Protein AF-A0A5M8PR45-F1 (afdb_monomer)

Solvent-accessible surface area (backbone atoms only — not comparable to full-atom values): 15460 Å² total; per-residue (Å²): 131,87,79,81,76,70,72,63,65,92,73,50,40,83,79,42,87,78,50,63,68,74,38,71,72,50,49,74,76,48,68,62,52,73,35,68,39,78,52,72,50,80,56,100,90,44,43,39,39,39,40,29,36,26,39,33,34,37,89,61,55,24,33,39,40,38,44,36,37,26,34,68,93,43,49,81,88,47,55,46,76,49,79,48,80,45,72,45,60,78,85,75,52,72,68,56,51,51,50,26,34,73,67,40,10,64,54,49,32,49,55,49,63,72,41,52,81,37,62,47,86,89,19,40,24,65,48,39,55,45,50,50,34,50,54,48,20,53,57,24,48,78,69,78,40,85,21,48,29,68,59,41,82,86,33,54,47,52,76,57,41,80,47,78,34,88,50,77,51,85,47,74,57,50,49,64,76,44,62,67,53,53,20,24,36,40,35,37,35,53,27,30,33,56,42,72,43,80,40,86,52,73,50,79,57,94,89,41,81,46,80,51,66,48,79,48,78,48,75,38,69,66,49,37,33,36,23,60,40,75,59,86,49,29,40,27,27,37,30,24,44,60,96,46,76,40,26,24,38,79,48,76,48,48,47,59,32,32,33,33,27,35,43,36,33,15,39,38,33,46,23,88,67,54,57,81,83,64,42,66,94,122

Structure (mmCIF, N/CA/C/O backbone):
data_AF-A0A5M8PR45-F1
#
_entry.id   AF-A0A5M8PR45-F1
#
loop_
_atom_site.group_PDB
_atom_site.id
_atom_site.type_symbol
_atom_site.label_atom_id
_atom_site.label_alt_id
_atom_site.label_comp_id
_atom_site.label_asym_id
_atom_site.label_entity_id
_atom_site.label_seq_id
_atom_site.pdbx_PDB_ins_code
_atom_site.Cartn_x
_atom_site.Cartn_y
_atom_site.Cartn_z
_atom_site.occupancy
_atom_site.B_iso_or_equiv
_atom_site.auth_seq_id
_atom_site.auth_comp_id
_atom_site.auth_asym_id
_atom_site.auth_atom_id
_atom_site.pdbx_PDB_model_num
ATOM 1 N N . MET A 1 1 ? -5.846 -8.709 -24.484 1.00 51.72 1 MET A N 1
ATOM 2 C CA . MET A 1 1 ? -4.443 -8.266 -24.327 1.00 51.72 1 MET A CA 1
ATOM 3 C C . MET A 1 1 ? -4.450 -6.792 -23.967 1.00 51.72 1 MET A C 1
ATOM 5 O O . MET A 1 1 ? -5.137 -6.033 -24.641 1.00 51.72 1 MET A O 1
ATOM 9 N N . GLN A 1 2 ? -3.764 -6.399 -22.892 1.00 68.94 2 GLN A N 1
ATOM 10 C CA . GLN A 1 2 ? -3.589 -4.986 -22.544 1.00 68.94 2 GLN A CA 1
ATOM 11 C C . GLN A 1 2 ? -2.725 -4.310 -23.616 1.00 68.94 2 GLN A C 1
ATOM 13 O O . GLN A 1 2 ? -1.782 -4.917 -24.121 1.00 68.94 2 GLN A O 1
ATOM 18 N N . LYS A 1 3 ? -3.084 -3.088 -24.016 1.00 83.94 3 LYS A N 1
ATOM 19 C CA . LYS A 1 3 ? -2.334 -2.324 -25.019 1.00 83.94 3 LYS A CA 1
ATOM 20 C C . LYS A 1 3 ? -1.047 -1.783 -24.389 1.00 83.94 3 LYS A C 1
ATOM 22 O O . LYS A 1 3 ? -1.120 -1.180 -23.320 1.00 83.94 3 LYS A O 1
ATOM 27 N N . ASN A 1 4 ? 0.080 -1.945 -25.084 1.00 91.62 4 ASN A N 1
ATOM 28 C CA . ASN A 1 4 ? 1.370 -1.377 -24.685 1.00 91.62 4 ASN A CA 1
ATOM 29 C C . ASN A 1 4 ? 1.267 0.136 -24.449 1.00 91.62 4 ASN A C 1
ATOM 31 O O . ASN A 1 4 ? 0.583 0.846 -25.196 1.00 91.62 4 ASN A O 1
ATOM 35 N N . PHE A 1 5 ? 1.974 0.627 -23.431 1.00 91.12 5 PHE A N 1
ATOM 36 C CA . PHE A 1 5 ? 2.094 2.061 -23.185 1.00 91.12 5 PHE A CA 1
ATOM 37 C C . PHE A 1 5 ? 2.989 2.708 -24.243 1.00 91.12 5 PHE A C 1
ATOM 39 O O . PHE A 1 5 ? 3.904 2.067 -24.766 1.00 91.12 5 PHE A O 1
ATOM 46 N N . ASP A 1 6 ? 2.754 3.988 -24.527 1.00 94.75 6 ASP A N 1
ATOM 47 C CA . ASP A 1 6 ? 3.819 4.804 -25.102 1.00 94.75 6 ASP A CA 1
ATOM 48 C C . ASP A 1 6 ? 4.938 4.905 -24.057 1.00 94.75 6 ASP A C 1
ATOM 50 O O . ASP A 1 6 ? 4.672 5.088 -22.871 1.00 94.75 6 ASP A O 1
ATOM 54 N N . LEU A 1 7 ? 6.179 4.689 -24.478 1.00 95.69 7 LEU A N 1
ATOM 55 C CA . LEU A 1 7 ? 7.344 4.746 -23.598 1.00 95.69 7 LEU A CA 1
ATOM 56 C C . LEU A 1 7 ? 8.093 6.067 -23.745 1.00 95.69 7 LEU A C 1
ATOM 58 O O . LEU A 1 7 ? 9.168 6.207 -23.170 1.00 95.69 7 LEU A O 1
ATOM 62 N N . ASP A 1 8 ? 7.586 7.011 -24.540 1.00 95.75 8 ASP A N 1
ATOM 63 C CA . ASP A 1 8 ? 8.175 8.332 -24.758 1.00 95.75 8 ASP A CA 1
ATOM 64 C C . ASP A 1 8 ? 9.673 8.237 -25.141 1.00 95.75 8 ASP A C 1
ATOM 66 O O . ASP A 1 8 ? 10.486 9.074 -24.734 1.00 95.75 8 ASP A O 1
ATOM 70 N N . LEU A 1 9 ? 10.073 7.197 -25.899 1.00 96.31 9 LEU A N 1
ATOM 71 C CA . LEU A 1 9 ? 11.488 6.854 -26.154 1.00 96.31 9 LEU A CA 1
ATOM 72 C C . LEU A 1 9 ? 12.264 8.006 -26.809 1.00 96.31 9 LEU A C 1
ATOM 74 O O . LEU A 1 9 ? 13.452 8.188 -26.547 1.00 96.31 9 LEU A O 1
ATOM 78 N N . GLY A 1 10 ? 11.588 8.850 -27.594 1.00 94.88 10 GLY A N 1
ATOM 79 C CA . GLY A 1 10 ? 12.189 10.042 -28.199 1.00 94.88 10 GLY A CA 1
ATOM 80 C C . GLY A 1 10 ? 12.779 11.035 -27.186 1.00 94.88 10 GLY A C 1
ATOM 81 O O . GLY A 1 10 ? 13.704 11.773 -27.531 1.00 94.88 10 GLY A O 1
ATOM 82 N N . SER A 1 11 ? 12.306 11.023 -25.934 1.00 95.44 11 SER A N 1
ATOM 83 C CA . SER A 1 11 ? 12.812 11.875 -24.846 1.00 95.44 11 SER A CA 1
ATOM 84 C C . SER A 1 11 ? 14.154 11.420 -24.262 1.00 95.44 11 SER A C 1
ATOM 86 O O . SER A 1 11 ? 14.759 12.165 -23.490 1.00 95.44 11 SER A O 1
ATOM 88 N N . LEU A 1 12 ? 14.625 10.216 -24.618 1.00 96.81 12 LEU A N 1
ATOM 89 C CA . LEU A 1 12 ? 15.872 9.623 -24.121 1.00 96.81 12 LEU A CA 1
ATOM 90 C C . LEU A 1 12 ? 15.930 9.492 -22.588 1.00 96.81 12 LEU A C 1
ATOM 92 O O . LEU A 1 12 ? 17.006 9.483 -22.000 1.00 96.81 12 LEU A O 1
ATOM 96 N N . TRP A 1 13 ? 14.786 9.376 -21.908 1.00 96.56 13 TRP A N 1
ATOM 97 C CA . TRP A 1 13 ? 14.735 9.253 -20.444 1.00 96.56 13 TRP A CA 1
ATOM 98 C C . TRP A 1 13 ? 15.540 8.058 -19.900 1.00 96.56 13 TRP A C 1
ATOM 100 O O . TRP A 1 13 ? 16.051 8.126 -18.781 1.00 96.56 13 TRP A O 1
ATOM 110 N N . TYR A 1 14 ? 15.669 6.990 -20.695 1.00 96.88 14 TYR A N 1
ATOM 111 C CA . TYR A 1 14 ? 16.359 5.744 -20.353 1.00 96.88 14 TYR A CA 1
ATOM 112 C C . TYR A 1 14 ? 17.888 5.876 -20.326 1.00 96.88 14 TYR A C 1
ATOM 114 O O . TYR A 1 14 ? 18.563 4.987 -19.815 1.00 96.88 14 TYR A O 1
ATOM 122 N N . THR A 1 15 ? 18.454 6.973 -20.844 1.00 95.94 15 THR A N 1
ATOM 123 C CA . THR A 1 15 ? 19.907 7.214 -20.818 1.00 95.94 15 THR A CA 1
ATOM 124 C C . THR A 1 15 ? 20.381 7.930 -19.548 1.00 95.94 15 THR A C 1
ATOM 126 O O . THR A 1 15 ? 21.585 8.011 -19.313 1.00 95.94 15 THR A O 1
ATOM 129 N N . LYS A 1 16 ? 19.460 8.437 -18.716 1.00 94.38 16 LYS A N 1
ATOM 130 C CA . LYS A 1 16 ? 19.754 9.141 -17.453 1.00 94.38 16 LYS A CA 1
ATOM 131 C C . LYS A 1 16 ? 19.838 8.157 -16.289 1.00 94.38 16 LYS A C 1
ATOM 133 O O . LYS A 1 16 ? 19.095 7.187 -16.288 1.00 94.38 16 LYS A O 1
ATOM 138 N N . MET A 1 17 ? 20.681 8.426 -15.288 1.00 91.00 17 MET A N 1
ATOM 139 C CA . MET A 1 17 ? 20.799 7.606 -14.072 1.00 91.00 17 MET A CA 1
ATOM 140 C C . MET A 1 17 ? 20.638 8.477 -12.807 1.00 91.00 17 MET A C 1
ATOM 142 O O . MET A 1 17 ? 21.428 9.407 -12.641 1.00 91.00 17 MET A O 1
ATOM 146 N N . PRO A 1 18 ? 19.652 8.204 -11.923 1.00 91.62 18 PRO A N 1
ATOM 147 C CA . PRO A 1 18 ? 18.572 7.228 -12.103 1.00 91.62 18 PRO A CA 1
ATOM 148 C C . PRO A 1 18 ? 17.702 7.563 -13.333 1.00 91.62 18 PRO A C 1
ATOM 150 O O . PRO A 1 18 ? 17.616 8.732 -13.728 1.00 91.62 18 PRO A O 1
ATOM 153 N N . PRO A 1 19 ? 17.077 6.559 -13.971 1.00 94.19 19 PRO A N 1
ATOM 154 C CA . PRO A 1 19 ? 16.203 6.796 -15.113 1.00 94.19 19 PRO A CA 1
ATOM 155 C C . PRO A 1 19 ? 15.003 7.647 -14.700 1.00 94.19 19 PRO A C 1
ATOM 157 O O . PRO A 1 19 ? 14.437 7.467 -13.622 1.00 94.19 19 PRO A O 1
ATOM 160 N N . ALA A 1 20 ? 14.570 8.549 -15.583 1.00 94.56 20 ALA A N 1
ATOM 161 C CA . ALA A 1 20 ? 13.373 9.360 -15.356 1.00 94.56 20 ALA A CA 1
ATOM 162 C C . ALA A 1 20 ? 12.094 8.542 -15.638 1.00 94.56 20 ALA A C 1
ATOM 164 O O . ALA A 1 20 ? 11.369 8.805 -16.598 1.00 94.56 20 ALA A O 1
ATOM 165 N N . PHE A 1 21 ? 11.848 7.533 -14.801 1.00 94.06 21 PHE A N 1
ATOM 166 C CA . PHE A 1 21 ? 10.766 6.553 -14.902 1.00 94.06 21 PHE A CA 1
ATOM 167 C C . PHE A 1 21 ? 9.875 6.591 -13.644 1.00 94.06 21 PHE A C 1
ATOM 169 O O . PHE A 1 21 ? 10.412 6.814 -12.560 1.00 94.06 21 PHE A O 1
ATOM 176 N N . PRO A 1 22 ? 8.546 6.370 -13.739 1.00 95.44 22 PRO A N 1
ATOM 177 C CA . PRO A 1 22 ? 7.740 6.135 -14.946 1.00 95.44 22 PRO A CA 1
ATOM 178 C C . PRO A 1 22 ? 7.701 7.347 -15.871 1.00 95.44 22 PRO A C 1
ATOM 180 O O . PRO A 1 22 ? 7.804 8.467 -15.387 1.00 95.44 22 PRO A O 1
ATOM 183 N N . VAL A 1 23 ? 7.533 7.157 -17.178 1.00 95.44 23 VAL A N 1
ATOM 184 C CA . VAL A 1 23 ? 7.467 8.263 -18.159 1.00 95.44 23 VAL A CA 1
ATOM 185 C C . VAL A 1 23 ? 6.157 9.061 -18.060 1.00 95.44 23 VAL A C 1
ATOM 187 O O . VAL A 1 23 ? 5.187 8.534 -17.511 1.00 95.44 23 VAL A O 1
ATOM 190 N N . PRO A 1 24 ? 6.083 10.318 -18.553 1.00 94.81 24 PRO A N 1
ATOM 191 C CA . PRO A 1 24 ? 4.858 11.126 -18.518 1.00 94.81 24 PRO A CA 1
ATOM 192 C C . PRO A 1 24 ? 3.583 10.390 -18.952 1.00 94.81 24 PRO A C 1
ATOM 194 O O . PRO A 1 24 ? 2.585 10.439 -18.232 1.00 94.81 24 PRO A O 1
ATOM 197 N N . SER A 1 25 ? 3.623 9.673 -20.076 1.00 92.69 25 SER A N 1
ATOM 198 C CA . SER A 1 25 ? 2.475 8.919 -20.601 1.00 92.69 25 SER A CA 1
ATOM 199 C C . SER A 1 25 ? 2.013 7.782 -19.679 1.00 92.69 25 SER A C 1
ATOM 201 O O . SER A 1 25 ? 0.815 7.494 -19.609 1.00 92.69 25 SER A O 1
ATOM 203 N N . MET A 1 26 ? 2.930 7.184 -18.913 1.00 94.25 26 MET A N 1
ATOM 204 C CA . MET A 1 26 ? 2.615 6.209 -17.866 1.00 94.25 26 MET A CA 1
ATOM 205 C C . MET A 1 26 ? 2.109 6.897 -16.595 1.00 94.25 26 MET A C 1
ATOM 207 O O . MET A 1 26 ? 1.074 6.506 -16.068 1.00 94.25 26 MET A O 1
ATOM 211 N N . ARG A 1 27 ? 2.765 7.965 -16.122 1.00 94.31 27 ARG A N 1
ATOM 212 C CA . ARG A 1 27 ? 2.327 8.712 -14.923 1.00 94.31 27 ARG A CA 1
ATOM 213 C C . ARG A 1 27 ? 0.902 9.249 -15.059 1.00 94.31 27 ARG A C 1
ATOM 215 O O . ARG A 1 27 ? 0.162 9.275 -14.082 1.00 94.31 27 ARG A O 1
ATOM 222 N N . ALA A 1 28 ? 0.491 9.611 -16.274 1.00 92.62 28 ALA A N 1
ATOM 223 C CA . ALA A 1 28 ? -0.874 10.039 -16.574 1.00 92.62 28 ALA A CA 1
ATOM 224 C C . ALA A 1 28 ? -1.943 8.955 -16.317 1.00 92.62 28 ALA A C 1
ATOM 226 O O . ALA A 1 28 ? -3.128 9.273 -16.269 1.00 92.62 28 ALA A O 1
ATOM 227 N N . LYS A 1 29 ? -1.556 7.681 -16.163 1.00 91.56 29 LYS A N 1
ATOM 228 C CA . LYS A 1 29 ? -2.476 6.576 -15.853 1.00 91.56 29 LYS A CA 1
ATOM 229 C C . LYS A 1 29 ? -2.793 6.445 -14.369 1.00 91.56 29 LYS A C 1
ATOM 231 O O . LYS A 1 29 ? -3.789 5.815 -14.035 1.00 91.56 29 LYS A O 1
ATOM 236 N N . GLY A 1 30 ? -1.993 7.053 -13.498 1.00 91.25 30 GLY A N 1
ATOM 237 C CA . GLY A 1 30 ? -2.251 7.074 -12.066 1.00 91.25 30 GLY A CA 1
ATOM 238 C C . GLY A 1 30 ? -1.007 6.826 -11.215 1.00 91.25 30 GLY A C 1
ATOM 239 O O . GLY A 1 30 ? 0.102 6.693 -11.737 1.00 91.25 30 GLY A O 1
ATOM 240 N N . PRO A 1 31 ? -1.189 6.781 -9.886 1.00 92.00 31 PRO A N 1
ATOM 241 C CA . PRO A 1 31 ? -0.109 6.526 -8.946 1.00 92.00 31 PRO A CA 1
ATOM 242 C C . PRO A 1 31 ? 0.450 5.106 -9.087 1.00 92.00 31 PRO A C 1
ATOM 244 O O . PRO A 1 31 ? -0.269 4.136 -9.350 1.00 92.00 31 PRO A O 1
ATOM 247 N N . SER A 1 32 ? 1.758 4.994 -8.881 1.00 93.38 32 SER A N 1
ATOM 248 C CA . SER A 1 32 ? 2.503 3.752 -9.049 1.00 93.38 32 SER A CA 1
ATOM 249 C C . SER A 1 32 ? 3.781 3.746 -8.223 1.00 93.38 32 SER A C 1
ATOM 251 O O . SER A 1 32 ? 4.372 4.803 -7.998 1.00 93.38 32 SER A O 1
ATOM 253 N N . THR A 1 33 ? 4.269 2.559 -7.889 1.00 93.12 33 THR A N 1
ATOM 254 C CA . THR A 1 33 ? 5.652 2.345 -7.456 1.00 93.12 33 THR A CA 1
ATOM 255 C C . THR A 1 33 ? 6.483 1.836 -8.629 1.00 93.12 33 THR A C 1
ATOM 257 O O . THR A 1 33 ? 5.957 1.210 -9.554 1.00 93.12 33 THR A O 1
ATOM 260 N N . SER A 1 34 ? 7.784 2.124 -8.628 1.00 94.12 34 SER A N 1
ATOM 261 C CA . SER A 1 34 ? 8.682 1.672 -9.689 1.00 94.12 34 SER A CA 1
ATOM 262 C C . SER A 1 34 ? 10.048 1.256 -9.169 1.00 94.12 34 SER A C 1
ATOM 264 O O . SER A 1 34 ? 10.544 1.815 -8.197 1.00 94.12 34 SER A O 1
ATOM 266 N N . SER A 1 35 ? 10.668 0.313 -9.869 1.00 94.94 35 SER A N 1
ATOM 267 C CA . SER A 1 35 ? 12.033 -0.156 -9.636 1.00 94.94 35 SER A CA 1
ATOM 268 C C . SER A 1 35 ? 12.764 -0.280 -10.971 1.00 94.94 35 SER A C 1
ATOM 270 O O . SER A 1 35 ? 12.123 -0.393 -12.022 1.00 94.94 35 SER A O 1
ATOM 272 N N . TYR A 1 36 ? 14.095 -0.242 -10.953 1.00 96.12 36 TYR A N 1
ATOM 273 C CA . TYR A 1 36 ? 14.904 -0.406 -12.157 1.00 96.12 36 TYR A CA 1
ATOM 274 C C . TYR A 1 36 ? 16.191 -1.191 -11.896 1.00 96.12 36 TYR A C 1
ATOM 276 O O . TYR A 1 36 ? 16.726 -1.192 -10.790 1.00 96.12 36 TYR A O 1
ATOM 284 N N . SER A 1 37 ? 16.707 -1.827 -12.944 1.00 96.19 37 SER A N 1
ATOM 285 C CA . SER A 1 37 ? 18.050 -2.396 -12.997 1.00 96.19 37 SER A CA 1
ATOM 286 C C . SER A 1 37 ? 18.715 -2.006 -14.313 1.00 96.19 37 SER A C 1
ATOM 288 O O . SER A 1 37 ? 18.066 -1.874 -15.351 1.00 96.19 37 SER A O 1
ATOM 290 N N . TYR A 1 38 ? 20.018 -1.761 -14.261 1.00 95.06 38 TYR A N 1
ATOM 291 C CA . TYR A 1 38 ? 20.797 -1.288 -15.396 1.00 95.06 38 TYR A CA 1
ATOM 292 C C . TYR A 1 38 ? 22.060 -2.127 -15.529 1.00 95.06 38 TYR A C 1
ATOM 294 O O . TYR A 1 38 ? 22.783 -2.322 -14.552 1.00 95.06 38 TYR A O 1
ATOM 302 N N . CYS A 1 39 ? 22.348 -2.583 -16.742 1.00 94.69 39 CYS A N 1
ATOM 303 C CA . CYS A 1 39 ? 23.611 -3.225 -17.066 1.00 94.69 39 CYS A CA 1
ATOM 304 C C . CYS A 1 39 ? 24.135 -2.750 -18.422 1.00 94.69 39 CYS A C 1
ATOM 306 O O . CYS A 1 39 ? 23.430 -2.134 -19.228 1.00 94.69 39 CYS A O 1
ATOM 308 N N . TRP A 1 40 ? 25.412 -3.010 -18.664 1.00 94.00 40 TRP A N 1
ATOM 309 C CA . TRP A 1 40 ? 26.059 -2.682 -19.921 1.00 94.00 40 TRP A CA 1
ATOM 310 C C . TRP A 1 40 ? 27.070 -3.753 -20.293 1.00 94.00 40 TRP A C 1
ATOM 312 O O . TRP A 1 40 ? 27.658 -4.401 -19.432 1.00 94.00 40 TRP A O 1
ATOM 322 N N . GLU A 1 41 ? 27.275 -3.899 -21.592 1.00 94.56 41 GLU A N 1
ATOM 323 C CA . GLU A 1 41 ? 28.212 -4.835 -22.196 1.00 94.56 41 GLU A CA 1
ATOM 324 C C . GLU A 1 41 ? 28.981 -4.093 -23.289 1.00 94.56 41 GLU A C 1
ATOM 326 O O . GLU A 1 41 ? 28.433 -3.212 -23.958 1.00 94.56 41 GLU A O 1
ATOM 331 N N . ARG A 1 42 ? 30.263 -4.413 -23.468 1.00 92.44 42 ARG A N 1
ATOM 332 C CA . ARG A 1 42 ? 31.087 -3.846 -24.540 1.00 92.44 42 ARG A CA 1
ATOM 333 C C . ARG A 1 42 ? 31.332 -4.914 -25.597 1.00 92.44 42 ARG A C 1
ATOM 335 O O . ARG A 1 42 ? 31.781 -6.005 -25.263 1.00 92.44 42 ARG A O 1
ATOM 342 N N . ASP A 1 43 ? 31.084 -4.572 -26.853 1.00 83.44 43 ASP A N 1
ATOM 343 C CA . ASP A 1 43 ? 31.438 -5.383 -28.014 1.00 83.44 43 ASP A CA 1
ATOM 344 C C . ASP A 1 43 ? 32.289 -4.568 -29.009 1.00 83.44 43 ASP A C 1
ATOM 346 O O . ASP A 1 43 ? 32.589 -3.391 -28.785 1.00 83.44 43 ASP A O 1
ATOM 350 N N . PHE A 1 44 ? 32.710 -5.195 -30.113 1.00 76.81 44 PHE A N 1
ATOM 351 C CA . PHE A 1 44 ? 33.491 -4.530 -31.167 1.00 76.81 44 PHE A CA 1
ATOM 352 C C . PHE A 1 44 ? 32.745 -3.357 -31.837 1.00 76.81 44 PHE A C 1
ATOM 354 O O . PHE A 1 44 ? 33.379 -2.518 -32.471 1.00 76.81 44 PHE A O 1
ATOM 361 N N . GLY A 1 45 ? 31.416 -3.287 -31.710 1.00 73.94 45 GLY A N 1
ATOM 362 C CA . GLY A 1 45 ? 30.547 -2.255 -32.278 1.00 73.94 45 GLY A CA 1
ATOM 363 C C . GLY A 1 45 ? 30.110 -1.173 -31.283 1.00 73.94 45 GLY A C 1
ATOM 364 O O . GLY A 1 45 ? 29.255 -0.355 -31.635 1.00 73.94 45 GLY A O 1
ATOM 365 N N . GLY A 1 46 ? 30.665 -1.160 -30.065 1.00 85.75 46 GLY A N 1
ATOM 366 C CA . GLY A 1 46 ? 30.443 -0.138 -29.041 1.00 85.75 46 GLY A CA 1
ATOM 367 C C . GLY A 1 46 ? 29.937 -0.693 -27.706 1.00 85.75 46 GLY A C 1
ATOM 368 O O . GLY A 1 46 ? 29.974 -1.890 -27.432 1.00 85.75 46 GLY A O 1
ATOM 369 N N . THR A 1 47 ? 29.467 0.200 -26.832 1.00 94.38 47 THR A N 1
ATOM 370 C CA . THR A 1 47 ? 28.815 -0.201 -25.578 1.00 94.38 47 THR A CA 1
ATOM 371 C C . THR A 1 47 ? 27.319 -0.389 -25.813 1.00 94.38 47 THR A C 1
ATOM 373 O O . THR A 1 47 ? 26.616 0.556 -26.184 1.00 94.38 47 THR A O 1
ATOM 376 N N . ARG A 1 48 ? 26.805 -1.586 -25.538 1.00 94.94 48 ARG A N 1
ATOM 377 C CA . ARG A 1 48 ? 25.372 -1.859 -25.444 1.00 94.94 48 ARG A CA 1
ATOM 378 C C . ARG A 1 48 ? 24.916 -1.658 -24.004 1.00 94.94 48 ARG A C 1
ATOM 380 O O . ARG A 1 48 ? 25.543 -2.138 -23.065 1.00 94.94 48 ARG A O 1
ATOM 387 N N . LYS A 1 49 ? 23.814 -0.943 -23.827 1.00 96.38 49 LYS A N 1
ATOM 388 C CA . LYS A 1 49 ? 23.178 -0.693 -22.535 1.00 96.38 49 LYS A CA 1
ATOM 389 C C . LYS A 1 49 ? 21.844 -1.427 -22.485 1.00 96.38 49 LYS A C 1
ATOM 391 O O . LYS A 1 49 ? 21.142 -1.498 -23.495 1.00 96.38 49 LYS A O 1
ATOM 396 N N . THR A 1 50 ? 21.500 -1.936 -21.312 1.00 96.50 50 THR A N 1
ATOM 397 C CA . THR A 1 50 ? 20.212 -2.563 -21.032 1.00 96.50 50 THR A CA 1
ATOM 398 C C . THR A 1 50 ? 19.638 -1.941 -19.765 1.00 96.50 50 THR A C 1
ATOM 400 O O . THR A 1 50 ? 20.317 -1.860 -18.743 1.00 96.50 50 THR A O 1
ATOM 403 N N . LEU A 1 51 ? 18.387 -1.501 -19.836 1.00 97.25 51 LEU A N 1
ATOM 404 C CA . LEU A 1 51 ? 17.616 -0.990 -18.712 1.00 97.25 51 LEU A CA 1
ATOM 405 C C . LEU A 1 51 ? 16.352 -1.833 -18.580 1.00 97.25 51 LEU A C 1
ATOM 407 O O . LEU A 1 51 ? 15.571 -1.936 -19.525 1.00 97.25 51 LEU A O 1
ATOM 411 N N . LEU A 1 52 ? 16.140 -2.409 -17.406 1.00 97.12 52 LEU A N 1
ATOM 412 C CA . LEU A 1 52 ? 14.872 -3.015 -17.034 1.00 97.12 52 LEU A CA 1
ATOM 413 C C . LEU A 1 52 ? 14.194 -2.090 -16.040 1.00 97.12 52 LEU A C 1
ATOM 415 O O . LEU A 1 52 ? 14.786 -1.727 -15.028 1.00 97.12 52 LEU A O 1
ATOM 419 N N . THR A 1 53 ? 12.957 -1.711 -16.316 1.00 96.88 53 THR A N 1
ATOM 420 C CA . THR A 1 53 ? 12.120 -0.998 -15.358 1.00 96.88 53 THR A CA 1
ATOM 421 C C . THR A 1 53 ? 10.865 -1.798 -15.088 1.00 96.88 53 THR A C 1
ATOM 423 O O . THR A 1 53 ? 10.350 -2.511 -15.949 1.00 96.88 53 THR A O 1
ATOM 426 N N . VAL A 1 54 ? 10.369 -1.703 -13.864 1.00 95.75 54 VAL A N 1
ATOM 427 C CA . VAL A 1 54 ? 9.119 -2.336 -13.462 1.00 95.75 54 VAL A CA 1
ATOM 428 C C . VAL A 1 54 ? 8.285 -1.293 -12.764 1.00 95.75 54 VAL A C 1
ATOM 430 O O . VAL A 1 54 ? 8.787 -0.552 -11.923 1.00 95.75 54 VAL A O 1
ATOM 433 N N . ILE A 1 55 ? 7.018 -1.227 -13.142 1.00 95.19 55 ILE A N 1
ATOM 434 C CA . ILE A 1 55 ? 6.007 -0.398 -12.504 1.00 95.19 55 ILE A CA 1
ATOM 435 C C . ILE A 1 55 ? 4.938 -1.303 -11.901 1.00 95.19 55 ILE A C 1
ATOM 437 O O . ILE A 1 55 ? 4.570 -2.318 -12.498 1.00 95.19 55 ILE A O 1
ATOM 441 N N . ARG A 1 56 ? 4.425 -0.915 -10.737 1.00 95.19 56 ARG A N 1
ATOM 442 C CA . ARG A 1 56 ? 3.227 -1.487 -10.131 1.00 95.19 56 ARG A CA 1
ATOM 443 C C . ARG A 1 56 ? 2.224 -0.382 -9.863 1.00 95.19 56 ARG A C 1
ATOM 445 O O . ARG A 1 56 ? 2.551 0.615 -9.220 1.00 95.19 56 ARG A O 1
ATOM 452 N N . TRP A 1 57 ? 1.007 -0.561 -10.350 1.00 94.25 57 TRP A N 1
ATOM 453 C CA . TRP A 1 57 ? -0.070 0.397 -10.152 1.00 94.25 57 TRP A CA 1
ATOM 454 C C . TRP A 1 57 ? -0.666 0.228 -8.757 1.00 94.25 57 TRP A C 1
ATOM 456 O O . TRP A 1 57 ? -0.993 -0.880 -8.348 1.00 94.25 57 TRP A O 1
ATOM 466 N N . THR A 1 58 ? -0.817 1.311 -7.994 1.00 90.75 58 THR A N 1
ATOM 467 C CA . THR A 1 58 ? -1.226 1.176 -6.581 1.00 90.75 58 THR A CA 1
ATOM 468 C C . THR A 1 58 ? -2.717 0.881 -6.400 1.00 90.75 58 THR A C 1
ATOM 470 O O . THR A 1 58 ? -3.131 0.547 -5.294 1.00 90.75 58 THR A O 1
ATOM 473 N N . HIS A 1 59 ? -3.528 1.044 -7.452 1.00 86.69 59 HIS A N 1
ATOM 474 C CA . HIS A 1 59 ? -4.984 0.884 -7.391 1.00 86.69 59 HIS A CA 1
ATOM 475 C C . HIS A 1 59 ? -5.449 -0.566 -7.570 1.00 86.69 59 HIS A C 1
ATOM 477 O O . HIS A 1 59 ? -6.477 -0.932 -7.013 1.00 86.69 59 HIS A O 1
ATOM 483 N N . ASP A 1 60 ? -4.709 -1.382 -8.322 1.00 90.44 60 ASP A N 1
ATOM 484 C CA . ASP A 1 60 ? -5.057 -2.784 -8.588 1.00 90.44 60 ASP A CA 1
ATOM 485 C C . ASP A 1 60 ? -3.867 -3.748 -8.448 1.00 90.44 60 ASP A C 1
ATOM 487 O O . ASP A 1 60 ? -4.024 -4.953 -8.613 1.00 90.44 60 ASP A O 1
ATOM 491 N N . LEU A 1 61 ? -2.672 -3.234 -8.136 1.00 93.56 61 LEU A N 1
ATOM 492 C CA . LEU A 1 61 ? -1.425 -3.993 -8.007 1.00 93.56 61 LEU A CA 1
ATOM 493 C C . LEU A 1 61 ? -0.980 -4.713 -9.288 1.00 93.56 61 LEU A C 1
ATOM 495 O O . LEU A 1 61 ? -0.024 -5.493 -9.244 1.00 93.56 61 LEU A O 1
ATOM 499 N N . SER A 1 62 ? -1.605 -4.421 -10.432 1.00 94.06 62 SER A N 1
ATOM 500 C CA . SER A 1 62 ? -1.127 -4.892 -11.726 1.00 94.06 62 SER A CA 1
ATOM 501 C C . SER A 1 62 ? 0.254 -4.309 -12.019 1.00 94.06 62 SER A C 1
ATOM 503 O O . SER A 1 62 ? 0.645 -3.251 -11.507 1.00 94.06 62 SER A O 1
ATOM 505 N N . MET A 1 63 ? 1.034 -5.021 -12.831 1.00 94.56 63 MET A N 1
ATOM 506 C CA . MET A 1 63 ? 2.422 -4.650 -13.089 1.00 94.56 63 MET A CA 1
ATOM 507 C C . MET A 1 63 ? 2.720 -4.566 -14.571 1.00 94.56 63 MET A C 1
ATOM 509 O O . MET A 1 63 ? 2.121 -5.236 -15.410 1.00 94.56 63 MET A O 1
ATOM 513 N N . THR A 1 64 ? 3.703 -3.746 -14.911 1.00 95.19 64 THR A N 1
ATOM 514 C CA . THR A 1 64 ? 4.288 -3.736 -16.248 1.00 95.19 64 THR A CA 1
ATOM 515 C C . THR A 1 64 ? 5.799 -3.731 -16.133 1.00 95.19 64 THR A C 1
ATOM 517 O O . THR A 1 64 ? 6.376 -2.907 -15.427 1.00 95.19 64 THR A O 1
ATOM 520 N N . LYS A 1 65 ? 6.439 -4.665 -16.831 1.00 96.06 65 LYS A N 1
ATOM 521 C CA . LYS A 1 65 ? 7.888 -4.708 -16.998 1.00 96.06 65 LYS A CA 1
ATOM 522 C C . LYS A 1 65 ? 8.228 -4.108 -18.354 1.00 96.06 65 LYS A C 1
ATOM 524 O O . LYS A 1 65 ? 7.603 -4.465 -19.351 1.00 96.06 65 LYS A O 1
ATOM 529 N N . VAL A 1 66 ? 9.213 -3.223 -18.389 1.00 96.69 66 VAL A N 1
ATOM 530 C CA . VAL A 1 66 ? 9.744 -2.611 -19.605 1.00 96.69 66 VAL A CA 1
ATOM 531 C C . VAL A 1 66 ? 11.217 -2.975 -19.714 1.00 96.69 66 VAL A C 1
ATOM 533 O O . VAL A 1 66 ? 11.989 -2.751 -18.786 1.00 96.69 66 VAL A O 1
ATOM 536 N N . HIS A 1 67 ? 11.611 -3.536 -20.848 1.00 97.38 67 HIS A N 1
ATOM 537 C CA . HIS A 1 67 ? 12.986 -3.932 -21.122 1.00 97.38 67 HIS A CA 1
ATOM 538 C C . HIS A 1 67 ? 13.500 -3.151 -22.319 1.00 97.38 67 HIS A C 1
ATOM 540 O O . HIS A 1 67 ? 13.003 -3.312 -23.429 1.00 97.38 67 HIS A O 1
ATOM 546 N N . ILE A 1 68 ? 14.480 -2.285 -22.081 1.00 97.50 68 ILE A N 1
ATOM 547 C CA . ILE A 1 68 ? 15.014 -1.342 -23.059 1.00 97.50 68 ILE A CA 1
ATOM 548 C C . ILE A 1 68 ? 16.472 -1.680 -23.326 1.00 97.50 68 ILE A C 1
ATOM 550 O O . ILE A 1 68 ? 17.253 -1.870 -22.395 1.00 97.50 68 ILE A O 1
ATOM 554 N N . LYS A 1 69 ? 16.856 -1.723 -24.599 1.00 97.25 69 LYS A N 1
ATOM 555 C CA . LYS A 1 69 ? 18.242 -1.911 -25.034 1.00 97.25 69 LYS A CA 1
ATOM 556 C C . LYS A 1 69 ? 18.602 -0.842 -26.048 1.00 97.25 69 LYS A C 1
ATOM 558 O O . LYS A 1 69 ? 17.787 -0.529 -26.906 1.00 97.25 69 LYS A O 1
ATOM 563 N N . TRP A 1 70 ? 19.813 -0.305 -25.969 1.00 96.94 70 TRP A N 1
ATOM 564 C CA . TRP A 1 70 ? 20.335 0.648 -26.952 1.00 96.94 70 TRP A CA 1
ATOM 565 C C . TRP A 1 70 ? 21.861 0.576 -27.025 1.00 96.94 70 TRP A C 1
ATOM 567 O O . TRP A 1 70 ? 22.516 0.030 -26.134 1.00 96.94 70 TRP A O 1
ATOM 577 N N . LYS A 1 71 ? 22.440 1.139 -28.083 1.00 95.25 71 LYS A N 1
ATOM 578 C CA . LYS A 1 71 ? 23.881 1.370 -28.208 1.00 95.25 71 LYS A CA 1
ATOM 579 C C . LYS A 1 71 ? 24.210 2.801 -27.794 1.00 95.25 71 LYS A C 1
ATOM 581 O O . LYS A 1 71 ? 23.552 3.745 -28.216 1.00 95.25 71 LYS A O 1
ATOM 586 N N . GLU A 1 72 ? 25.247 2.963 -26.981 1.00 92.69 72 GLU A N 1
ATOM 587 C CA . GLU A 1 72 ? 25.706 4.259 -26.465 1.00 92.69 72 GLU A CA 1
ATOM 588 C C . GLU A 1 72 ? 26.063 5.297 -27.550 1.00 92.69 72 GLU A C 1
ATOM 590 O O . GLU A 1 72 ? 25.728 6.461 -27.341 1.00 92.69 72 GLU A O 1
ATOM 595 N N . PRO A 1 73 ? 26.651 4.929 -28.712 1.00 92.31 73 PRO A N 1
ATOM 596 C CA . PRO A 1 73 ? 26.967 5.900 -29.766 1.00 92.31 73 PRO A CA 1
ATOM 597 C C . PRO A 1 73 ? 25.745 6.513 -30.464 1.00 92.31 73 PRO A C 1
ATOM 599 O O . PRO A 1 73 ? 25.827 7.633 -30.955 1.00 92.31 73 PRO A O 1
ATOM 602 N N . ASP A 1 74 ? 24.621 5.794 -30.517 1.00 94.25 74 ASP A N 1
ATOM 603 C CA . ASP A 1 74 ? 23.369 6.287 -31.102 1.00 94.25 74 ASP A CA 1
ATOM 604 C C . ASP A 1 74 ? 22.161 5.762 -30.309 1.00 94.25 74 ASP A C 1
ATOM 606 O O . ASP A 1 74 ? 21.462 4.839 -30.744 1.00 94.25 74 ASP A O 1
ATOM 610 N N . PRO A 1 75 ? 21.890 6.320 -29.115 1.00 95.06 75 PRO A N 1
ATOM 611 C CA . PRO A 1 75 ? 20.813 5.829 -28.270 1.00 95.06 75 PRO A CA 1
ATOM 612 C C . PRO A 1 75 ? 19.442 5.952 -28.924 1.00 95.06 75 PRO A C 1
ATOM 614 O O . PRO A 1 75 ? 18.588 5.114 -28.665 1.00 95.06 75 PRO A O 1
ATOM 617 N N . ARG A 1 76 ? 19.216 6.985 -29.748 1.00 95.75 76 ARG A N 1
ATOM 618 C CA . ARG A 1 76 ? 17.910 7.255 -30.361 1.00 95.75 76 ARG A CA 1
ATOM 619 C C . ARG A 1 76 ? 17.632 6.326 -31.539 1.00 95.75 76 ARG A C 1
ATOM 621 O O . ARG A 1 76 ? 16.512 5.843 -31.650 1.00 95.75 76 ARG A O 1
ATOM 628 N N . GLY A 1 77 ? 18.613 6.089 -32.407 1.00 95.69 77 GLY A N 1
ATOM 629 C CA . GLY A 1 77 ? 18.438 5.241 -33.587 1.00 95.69 77 GLY A CA 1
ATOM 630 C C . GLY A 1 77 ? 18.507 3.743 -33.291 1.00 95.69 77 GLY A C 1
ATOM 631 O O . GLY A 1 77 ? 18.036 2.942 -34.094 1.00 95.69 77 GLY A O 1
ATOM 632 N N . THR A 1 78 ? 19.051 3.348 -32.135 1.00 96.00 78 THR A N 1
ATOM 633 C CA . THR A 1 78 ? 19.259 1.929 -31.785 1.00 96.00 78 THR A CA 1
ATOM 634 C C . THR A 1 78 ? 18.389 1.419 -30.641 1.00 96.00 78 THR A C 1
ATOM 636 O O . THR A 1 78 ? 18.510 0.249 -30.269 1.00 96.00 78 THR A O 1
ATOM 639 N N . VAL A 1 79 ? 17.538 2.268 -30.057 1.00 97.56 79 VAL A N 1
ATOM 640 C CA . VAL A 1 79 ? 16.680 1.844 -28.951 1.00 97.56 79 VAL A CA 1
ATOM 641 C C . VAL A 1 79 ? 15.637 0.840 -29.418 1.00 97.56 79 VAL A C 1
ATOM 643 O O . VAL A 1 79 ? 14.886 1.072 -30.362 1.00 97.56 79 VAL A O 1
ATOM 646 N N . VAL A 1 80 ? 15.563 -0.269 -28.697 1.00 97.12 80 VAL A N 1
ATOM 647 C CA . VAL A 1 80 ? 14.479 -1.243 -28.781 1.00 97.12 80 VAL A CA 1
ATOM 648 C C . VAL A 1 80 ? 13.892 -1.426 -27.393 1.00 97.12 80 VAL A C 1
ATOM 650 O O . VAL A 1 80 ? 14.625 -1.433 -26.400 1.00 97.12 80 VAL A O 1
ATOM 653 N N . ALA A 1 81 ? 12.572 -1.553 -27.318 1.00 97.12 81 ALA A N 1
ATOM 654 C CA . ALA A 1 81 ? 11.868 -1.724 -26.061 1.00 97.12 81 ALA A CA 1
ATOM 655 C C . ALA A 1 81 ? 10.804 -2.817 -26.169 1.00 97.12 81 ALA A C 1
ATOM 657 O O . ALA A 1 81 ? 10.076 -2.895 -27.157 1.00 97.12 81 ALA A O 1
ATOM 658 N N . GLU A 1 82 ? 10.700 -3.628 -25.125 1.00 96.88 82 GLU A N 1
ATOM 659 C CA . GLU A 1 82 ? 9.685 -4.663 -24.960 1.00 96.88 82 GLU A CA 1
ATOM 660 C C . GLU A 1 82 ? 8.887 -4.396 -23.680 1.00 96.88 82 GLU A C 1
ATOM 662 O O . GLU A 1 82 ? 9.441 -3.918 -22.687 1.00 96.88 82 GLU A O 1
ATOM 667 N N . GLN A 1 83 ? 7.586 -4.696 -23.700 1.00 96.38 83 GLN A N 1
ATOM 668 C CA . GLN A 1 83 ? 6.702 -4.575 -22.541 1.00 96.38 83 GLN A CA 1
ATOM 669 C C . GLN A 1 83 ? 6.039 -5.916 -22.237 1.00 96.38 83 GLN A C 1
ATOM 671 O O . GLN A 1 83 ? 5.508 -6.568 -23.135 1.00 96.38 83 GLN A O 1
ATOM 676 N N . LYS A 1 84 ? 6.035 -6.300 -20.959 1.00 95.50 84 LYS A N 1
ATOM 677 C CA . LYS A 1 84 ? 5.229 -7.404 -20.428 1.00 95.50 84 LYS A CA 1
ATOM 678 C C . LYS A 1 84 ? 4.250 -6.849 -19.404 1.00 95.50 84 LYS A C 1
ATOM 680 O O . LYS A 1 84 ? 4.664 -6.186 -18.452 1.00 95.50 84 LYS A O 1
ATOM 685 N N . HIS A 1 85 ? 2.971 -7.150 -19.585 1.00 94.25 85 HIS A N 1
ATOM 686 C CA . HIS A 1 85 ? 1.907 -6.754 -18.670 1.00 94.25 85 HIS A CA 1
ATOM 687 C C . HIS A 1 85 ? 1.469 -7.951 -17.833 1.00 94.25 85 HIS A C 1
ATOM 689 O O . HIS A 1 85 ? 1.207 -9.025 -18.375 1.00 94.25 85 HIS A O 1
ATOM 695 N N . PHE A 1 86 ? 1.379 -7.748 -16.525 1.00 93.12 86 PHE A N 1
ATOM 696 C CA . PHE A 1 86 ? 0.934 -8.746 -15.564 1.00 93.12 86 PHE A CA 1
ATOM 697 C C . PHE A 1 86 ? -0.378 -8.264 -14.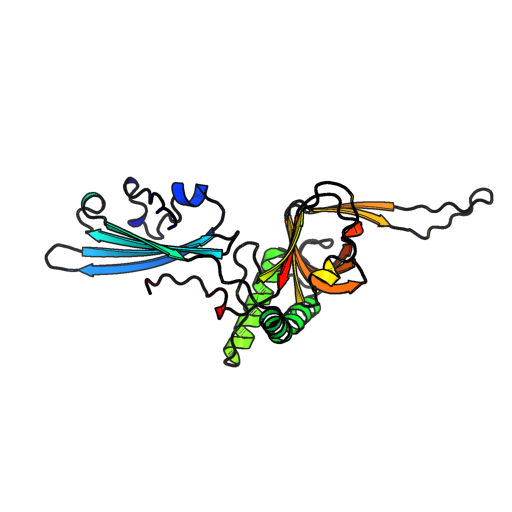948 1.00 93.12 86 PHE A C 1
ATOM 699 O O . PHE A 1 86 ? -0.453 -7.097 -14.543 1.00 93.12 86 PHE A O 1
ATOM 706 N N . PRO A 1 87 ? -1.408 -9.124 -14.886 1.00 93.12 87 PRO A N 1
ATOM 707 C CA . PRO A 1 87 ? -2.678 -8.754 -14.279 1.00 93.12 87 PRO A CA 1
ATOM 708 C C . PRO A 1 87 ? -2.507 -8.466 -12.776 1.00 93.12 87 PRO A C 1
ATOM 710 O O . PRO A 1 87 ? -1.472 -8.813 -12.195 1.00 93.12 87 PRO A O 1
ATOM 713 N N . PRO A 1 88 ? -3.519 -7.855 -12.136 1.00 92.88 88 PRO A N 1
ATOM 714 C CA . PRO A 1 88 ? -3.643 -7.840 -10.682 1.00 92.88 88 PRO A CA 1
ATOM 715 C C . PRO A 1 88 ? -3.411 -9.227 -10.060 1.00 92.88 88 PRO A C 1
ATOM 717 O O . PRO A 1 88 ? -3.745 -10.235 -10.696 1.00 92.88 88 PRO A O 1
ATOM 720 N N . PRO A 1 89 ? -2.901 -9.302 -8.817 1.00 92.81 89 PRO A N 1
ATOM 721 C CA . PRO A 1 89 ? -2.874 -10.542 -8.055 1.00 92.81 89 PRO A CA 1
ATOM 722 C C . PRO A 1 89 ? -4.244 -11.227 -8.027 1.00 92.81 89 PRO A C 1
ATOM 724 O O . PRO A 1 89 ? -5.284 -10.577 -7.897 1.00 92.81 89 PRO A O 1
ATOM 727 N N . THR A 1 90 ? -4.247 -12.554 -8.135 1.00 91.94 90 THR A N 1
ATOM 728 C CA . THR A 1 90 ? -5.476 -13.354 -8.105 1.00 91.94 90 THR A CA 1
ATOM 729 C C . THR A 1 90 ? -6.219 -13.148 -6.788 1.00 91.94 90 THR A C 1
ATOM 731 O O . THR A 1 90 ? -5.609 -13.153 -5.719 1.00 91.94 90 THR A O 1
ATOM 734 N N . ALA A 1 91 ? -7.544 -13.011 -6.848 1.00 92.31 91 ALA A N 1
ATOM 735 C CA . ALA A 1 91 ? -8.371 -12.928 -5.649 1.00 92.31 91 ALA A CA 1
ATOM 736 C C . ALA A 1 91 ? -8.164 -14.157 -4.744 1.00 92.31 91 ALA A C 1
ATOM 738 O O . ALA A 1 91 ? -8.081 -15.290 -5.222 1.00 92.31 91 ALA A O 1
ATOM 739 N N . LEU A 1 92 ? -8.080 -13.921 -3.436 1.00 95.69 92 LEU A N 1
ATOM 740 C CA . LEU A 1 92 ? -7.888 -14.974 -2.443 1.00 95.69 92 LEU A CA 1
ATOM 741 C C . LEU A 1 92 ? -9.227 -15.604 -2.049 1.00 95.69 92 LEU A C 1
ATOM 743 O O . LEU A 1 92 ? -10.230 -14.912 -1.878 1.00 95.69 92 LEU A O 1
ATOM 747 N N . SER A 1 93 ? -9.219 -16.920 -1.861 1.00 96.94 93 SER A N 1
ATOM 748 C CA . SER A 1 93 ? -10.322 -17.660 -1.236 1.00 96.94 93 SER A CA 1
ATOM 749 C C . SER A 1 93 ? -10.487 -17.293 0.244 1.00 96.94 93 SER A C 1
ATOM 751 O O . SER A 1 93 ? -9.572 -16.752 0.875 1.00 96.94 93 SER A O 1
ATOM 753 N N . ARG A 1 94 ? -11.646 -17.633 0.827 1.00 96.25 94 ARG A N 1
ATOM 754 C CA . ARG A 1 94 ? -11.920 -17.446 2.262 1.00 96.25 94 ARG A CA 1
ATOM 755 C C . ARG A 1 94 ? -10.864 -18.151 3.113 1.00 96.25 94 ARG A C 1
ATOM 757 O O . ARG A 1 94 ? -10.340 -17.566 4.052 1.00 96.25 94 ARG A O 1
ATOM 764 N N . GLU A 1 95 ? -10.494 -19.368 2.734 1.00 97.75 95 GLU A N 1
ATOM 765 C CA . GLU A 1 95 ? -9.524 -20.201 3.439 1.00 97.75 95 GLU A CA 1
ATOM 766 C C . GLU A 1 95 ? -8.124 -19.576 3.425 1.00 97.75 95 GLU A C 1
ATOM 768 O O . GLU A 1 95 ? -7.430 -19.582 4.444 1.00 97.75 95 GLU A O 1
ATOM 773 N N . GLN A 1 96 ? -7.716 -18.998 2.288 1.00 97.88 96 GLN A N 1
ATOM 774 C CA . GLN A 1 96 ? -6.450 -18.269 2.169 1.00 97.88 96 GLN A CA 1
ATOM 775 C C . GLN A 1 96 ? -6.458 -16.986 3.003 1.00 97.88 96 GLN A C 1
ATOM 777 O O . GLN A 1 96 ? -5.480 -16.705 3.695 1.00 97.88 96 GLN A O 1
ATOM 782 N N . LEU A 1 97 ? -7.561 -16.233 2.985 1.00 98.25 97 LEU A N 1
ATOM 783 C CA . LEU A 1 97 ? -7.737 -15.055 3.835 1.00 98.25 97 LEU A CA 1
ATOM 784 C C . LEU A 1 97 ? -7.682 -15.439 5.322 1.00 98.25 97 LEU A C 1
ATOM 786 O O . LEU A 1 97 ? -7.015 -14.771 6.104 1.00 98.25 97 LEU A O 1
ATOM 790 N N . ASP A 1 98 ? -8.317 -16.536 5.723 1.00 98.31 98 ASP A N 1
ATOM 791 C CA . ASP A 1 98 ? -8.283 -17.027 7.100 1.00 98.31 98 ASP A CA 1
ATOM 792 C C . ASP A 1 98 ? -6.884 -17.477 7.531 1.00 98.31 98 ASP A C 1
ATOM 794 O O . ASP A 1 98 ? -6.459 -17.197 8.655 1.00 98.31 98 ASP A O 1
ATOM 798 N N . ALA A 1 99 ? -6.154 -18.163 6.649 1.00 98.12 99 ALA A N 1
ATOM 799 C CA . ALA A 1 99 ? -4.771 -18.554 6.900 1.00 98.12 99 ALA A CA 1
ATOM 800 C C . ALA A 1 99 ? -3.867 -17.328 7.069 1.00 98.12 99 ALA A C 1
ATOM 802 O O . ALA A 1 99 ? -3.133 -17.248 8.054 1.00 98.12 99 ALA A O 1
ATOM 803 N N . ALA A 1 100 ? -3.988 -16.350 6.171 1.00 98.12 100 ALA A N 1
ATOM 804 C CA . ALA A 1 100 ? -3.253 -15.096 6.247 1.00 98.12 100 ALA A CA 1
ATOM 805 C C . ALA A 1 100 ? -3.579 -14.319 7.530 1.00 98.12 100 ALA A C 1
ATOM 807 O O . ALA A 1 100 ? -2.670 -13.857 8.216 1.00 98.12 100 ALA A O 1
ATOM 808 N N . HIS A 1 101 ? -4.855 -14.245 7.919 1.00 98.50 101 HIS A N 1
ATOM 809 C CA . HIS A 1 101 ? -5.253 -13.611 9.173 1.00 98.50 101 HIS A CA 1
ATOM 810 C C . HIS A 1 101 ? -4.619 -14.300 10.386 1.00 98.50 101 HIS A C 1
ATOM 812 O O . HIS A 1 101 ? -3.998 -13.626 11.203 1.00 98.50 101 HIS A O 1
ATOM 818 N N . ARG A 1 102 ? -4.727 -15.635 10.495 1.00 98.38 102 ARG A N 1
ATOM 819 C CA . ARG A 1 102 ? -4.101 -16.398 11.592 1.00 98.38 102 ARG A CA 1
ATOM 820 C C . ARG A 1 102 ? -2.595 -16.171 11.656 1.00 98.38 102 ARG A C 1
ATOM 822 O O . ARG A 1 102 ? -2.028 -16.173 12.744 1.00 98.38 102 ARG A O 1
ATOM 829 N N . GLN A 1 103 ? -1.965 -16.005 10.497 1.00 97.81 103 GLN A N 1
ATOM 830 C CA . GLN A 1 103 ? -0.542 -15.758 10.406 1.00 97.81 103 GLN A CA 1
ATOM 831 C C . GLN A 1 103 ? -0.195 -14.333 10.839 1.00 97.81 103 GLN A C 1
ATOM 833 O O . GLN A 1 103 ? 0.608 -14.188 11.748 1.00 97.81 103 GLN A O 1
ATOM 838 N N . TYR A 1 104 ? -0.770 -13.294 10.234 1.00 98.56 104 TYR A N 1
ATOM 839 C CA . TYR A 1 104 ? -0.273 -11.917 10.363 1.00 98.56 104 TYR A CA 1
ATOM 840 C C . TYR A 1 104 ? -1.108 -11.016 11.283 1.00 98.56 104 TYR A C 1
ATOM 842 O O . TYR A 1 104 ? -0.549 -10.152 11.958 1.00 98.56 104 TYR A O 1
ATOM 850 N N . GLY A 1 105 ? -2.428 -11.218 11.342 1.00 98.31 105 GLY A N 1
ATOM 851 C CA . GLY A 1 105 ? -3.376 -10.307 11.998 1.00 98.31 105 GLY A CA 1
ATOM 852 C C . GLY A 1 105 ? -3.093 -10.073 13.491 1.00 98.31 105 GLY A C 1
ATOM 853 O O . GLY A 1 105 ? -2.895 -8.928 13.903 1.00 98.31 105 GLY A O 1
ATOM 854 N N . PRO A 1 106 ? -2.991 -11.123 14.328 1.00 98.50 106 PRO A N 1
ATOM 855 C CA . PRO A 1 106 ? -2.667 -10.954 15.743 1.00 98.50 106 PRO A CA 1
ATOM 856 C C . PRO A 1 106 ? -1.339 -10.228 15.982 1.00 98.50 106 PRO A C 1
ATOM 858 O O . PRO A 1 106 ? -1.233 -9.427 16.910 1.00 98.50 106 PRO A O 1
ATOM 861 N N . ASN A 1 107 ? -0.338 -10.483 15.138 1.00 98.44 107 ASN A N 1
ATOM 862 C CA . ASN A 1 107 ? 1.004 -9.932 15.303 1.00 98.44 107 ASN A CA 1
ATOM 863 C C . ASN A 1 107 ? 1.058 -8.440 14.974 1.00 98.44 107 ASN A C 1
ATOM 865 O O . ASN A 1 107 ? 1.627 -7.685 15.758 1.00 98.44 107 ASN A O 1
ATOM 869 N N . ILE A 1 108 ? 0.413 -7.992 13.889 1.00 98.56 108 ILE A N 1
ATOM 870 C CA . ILE A 1 108 ? 0.410 -6.563 13.547 1.00 98.56 108 ILE A CA 1
ATOM 871 C C . ILE A 1 108 ? -0.374 -5.757 14.585 1.00 98.56 108 ILE A C 1
ATOM 873 O O . ILE A 1 108 ? 0.106 -4.734 15.054 1.00 98.56 108 ILE A O 1
ATOM 877 N N . ALA A 1 109 ? -1.518 -6.268 15.050 1.00 98.69 109 ALA A N 1
ATOM 878 C CA . ALA A 1 109 ? -2.298 -5.601 16.090 1.00 98.69 109 ALA A CA 1
ATOM 879 C C . ALA A 1 109 ? -1.565 -5.555 17.445 1.00 98.69 109 ALA A C 1
ATOM 881 O O . ALA A 1 109 ? -1.752 -4.624 18.228 1.00 98.69 109 ALA A O 1
ATOM 882 N N . THR A 1 110 ? -0.742 -6.566 17.744 1.00 98.69 110 THR A N 1
ATOM 883 C CA . THR A 1 110 ? 0.093 -6.601 18.956 1.00 98.69 110 THR A CA 1
ATOM 884 C C . THR A 1 110 ? 1.228 -5.590 18.868 1.00 98.69 110 THR A C 1
ATOM 886 O O . THR A 1 110 ? 1.433 -4.838 19.819 1.00 98.69 110 THR A O 1
ATOM 889 N N . TRP A 1 111 ? 1.915 -5.534 17.723 1.00 98.62 111 TRP A N 1
ATOM 890 C CA . TRP A 1 111 ? 2.937 -4.526 17.449 1.00 98.62 111 TRP A CA 1
ATOM 891 C C . TRP A 1 111 ? 2.354 -3.114 17.592 1.00 98.62 111 TRP A C 1
ATOM 893 O O . TRP A 1 111 ? 2.888 -2.316 18.353 1.00 98.62 111 TRP A O 1
ATOM 903 N N . SER A 1 112 ? 1.192 -2.845 16.985 1.00 98.62 112 SER A N 1
ATOM 904 C CA . SER A 1 112 ? 0.536 -1.535 17.064 1.00 98.62 112 SER A CA 1
ATOM 905 C C . SER A 1 112 ? 0.176 -1.136 18.493 1.00 98.62 112 SER A C 1
ATOM 907 O O . SER A 1 112 ? 0.496 -0.027 18.910 1.00 98.62 112 SER A O 1
ATOM 909 N N . ASN A 1 113 ? -0.431 -2.038 19.272 1.00 98.69 113 ASN A N 1
ATOM 910 C CA . ASN A 1 113 ? -0.743 -1.771 20.680 1.00 98.69 113 ASN A CA 1
ATOM 911 C C . ASN A 1 113 ? 0.514 -1.450 21.504 1.00 98.69 113 ASN A C 1
ATOM 913 O O . ASN A 1 113 ? 0.475 -0.578 22.366 1.00 98.69 113 ASN A O 1
ATOM 917 N N . ALA A 1 114 ? 1.627 -2.142 21.246 1.00 98.50 114 ALA A N 1
ATOM 918 C CA . ALA A 1 114 ? 2.886 -1.902 21.949 1.00 98.50 114 ALA A CA 1
ATOM 919 C C . ALA A 1 114 ? 3.514 -0.538 21.607 1.00 98.50 114 ALA A C 1
ATOM 921 O O . ALA A 1 114 ? 4.320 -0.028 22.382 1.00 98.50 114 ALA A O 1
ATOM 922 N N . SER A 1 115 ? 3.144 0.056 20.470 1.00 98.44 115 SER A N 1
ATOM 923 C CA . SER A 1 115 ? 3.618 1.374 20.041 1.00 98.44 115 SER A CA 1
ATOM 924 C C . SER A 1 115 ? 2.818 2.543 20.621 1.00 98.44 115 SER A C 1
ATOM 926 O O . SER A 1 115 ? 3.235 3.687 20.437 1.00 98.44 115 SER A O 1
ATOM 928 N N . VAL A 1 116 ? 1.690 2.308 21.301 1.00 98.50 116 VAL A N 1
ATOM 929 C CA . VAL A 1 116 ? 0.853 3.382 21.866 1.00 98.50 116 VAL A CA 1
ATOM 930 C C . VAL A 1 116 ? 1.669 4.286 22.795 1.00 98.50 116 VAL A C 1
ATOM 932 O O . VAL A 1 116 ? 2.437 3.818 23.633 1.00 98.50 116 VAL A O 1
ATOM 935 N N . GLY A 1 117 ? 1.502 5.602 22.639 1.00 97.62 117 GLY A N 1
ATOM 936 C CA . GLY A 1 117 ? 2.236 6.621 23.395 1.00 97.62 117 GLY A CA 1
ATOM 937 C C . GLY A 1 117 ? 3.619 6.964 22.833 1.00 97.62 117 GLY A C 1
ATOM 938 O O . GLY A 1 117 ? 4.322 7.784 23.420 1.00 97.62 117 GLY A O 1
ATOM 939 N N . THR A 1 118 ? 4.015 6.371 21.704 1.00 98.25 118 THR A N 1
ATOM 940 C CA . THR A 1 118 ? 5.276 6.675 21.009 1.00 98.25 118 THR A CA 1
ATOM 941 C C . THR A 1 118 ? 5.036 7.411 19.689 1.00 98.25 118 THR A C 1
ATOM 943 O O . THR A 1 118 ? 3.899 7.541 19.238 1.00 98.25 118 THR A O 1
ATOM 946 N N . THR A 1 119 ? 6.114 7.877 19.058 1.00 98.50 119 THR A N 1
ATOM 947 C CA . THR A 1 119 ? 6.123 8.342 17.665 1.00 98.50 119 THR A CA 1
ATOM 948 C C . THR A 1 119 ? 6.946 7.365 16.838 1.00 98.50 119 THR A C 1
ATOM 950 O O . THR A 1 119 ? 8.118 7.126 17.133 1.00 98.50 119 THR A O 1
ATOM 953 N N . VAL A 1 120 ? 6.342 6.808 15.794 1.00 98.31 120 VAL A N 1
ATOM 954 C CA . VAL A 1 120 ? 6.987 5.900 14.845 1.00 98.31 120 VAL A CA 1
ATOM 955 C C . VAL A 1 120 ? 7.386 6.670 13.591 1.00 98.31 120 VAL A C 1
ATOM 957 O O . VAL A 1 120 ? 6.554 7.315 12.951 1.00 98.31 120 VAL A O 1
ATOM 960 N N . GLY A 1 121 ? 8.659 6.555 13.208 1.00 97.44 121 GLY A N 1
ATOM 961 C CA . GLY A 1 121 ? 9.187 7.168 11.992 1.00 97.44 121 GLY A CA 1
ATOM 962 C C . GLY A 1 121 ? 9.061 8.693 12.002 1.00 97.44 121 GLY A C 1
ATOM 963 O O . GLY A 1 121 ? 9.535 9.349 12.925 1.00 97.44 121 GLY A O 1
ATOM 964 N N . ASP A 1 122 ? 8.440 9.251 10.966 1.00 97.25 122 ASP A N 1
ATOM 965 C CA . ASP A 1 122 ? 8.203 10.693 10.807 1.00 97.25 122 ASP A CA 1
ATOM 966 C C . ASP A 1 122 ? 6.922 11.188 11.501 1.00 97.25 122 ASP A C 1
ATOM 968 O O . ASP A 1 122 ? 6.565 12.359 11.383 1.00 97.25 122 ASP A O 1
ATOM 972 N N . GLY A 1 123 ? 6.229 10.318 12.238 1.00 97.25 123 GLY A N 1
ATOM 973 C CA . GLY A 1 123 ? 4.983 10.674 12.901 1.00 97.25 123 GLY A CA 1
ATOM 974 C C . GLY A 1 123 ? 3.762 10.650 11.984 1.00 97.25 123 GLY A C 1
ATOM 975 O O . GLY A 1 123 ? 2.702 11.068 12.427 1.00 97.25 123 GLY A O 1
ATOM 976 N N . GLU A 1 124 ? 3.859 10.158 10.746 1.00 97.75 124 GLU A N 1
ATOM 977 C CA . GLU A 1 124 ? 2.710 10.043 9.842 1.00 97.75 124 GLU A CA 1
ATOM 978 C C . GLU A 1 124 ? 1.977 8.698 9.966 1.00 97.75 124 GLU A C 1
ATOM 980 O O . GLU A 1 124 ? 2.563 7.666 10.312 1.00 97.75 124 GLU A O 1
ATOM 985 N N . CYS A 1 125 ? 0.678 8.687 9.642 1.00 97.12 125 CYS A N 1
ATOM 986 C CA . CYS A 1 125 ? -0.163 7.484 9.697 1.00 97.12 125 CYS A CA 1
ATOM 987 C C . CYS A 1 125 ? 0.323 6.382 8.742 1.00 97.12 125 CYS A C 1
ATOM 989 O O . CYS A 1 125 ? 0.359 5.204 9.093 1.00 97.12 125 CYS A O 1
ATOM 991 N N . TRP A 1 126 ? 0.745 6.758 7.533 1.00 96.31 126 TRP A N 1
ATOM 992 C CA . TRP A 1 126 ? 1.224 5.809 6.527 1.00 96.31 126 TRP A CA 1
ATOM 993 C C . TRP A 1 126 ? 2.576 5.197 6.914 1.00 96.31 126 TRP A C 1
ATOM 995 O O . TRP A 1 126 ? 2.775 3.999 6.707 1.00 96.31 126 TRP A O 1
ATOM 1005 N N . THR A 1 127 ? 3.469 5.986 7.523 1.00 97.44 127 THR A N 1
ATOM 1006 C CA . THR A 1 127 ? 4.767 5.519 8.028 1.00 97.44 127 THR A CA 1
ATOM 1007 C C . THR A 1 127 ? 4.581 4.521 9.158 1.00 97.44 127 THR A C 1
ATOM 1009 O O . THR A 1 127 ? 5.271 3.509 9.188 1.00 97.44 127 THR A O 1
ATOM 1012 N N . PHE A 1 128 ? 3.602 4.742 10.039 1.00 98.44 128 PHE A N 1
ATOM 1013 C CA . PHE A 1 128 ? 3.261 3.794 11.098 1.00 98.44 128 PHE A CA 1
ATOM 1014 C C . PHE A 1 128 ? 2.911 2.401 10.548 1.00 98.44 128 PHE A C 1
ATOM 1016 O O . PHE A 1 128 ? 3.482 1.404 10.991 1.00 98.44 128 PHE A O 1
ATOM 1023 N N . ILE A 1 129 ? 2.036 2.323 9.538 1.00 98.31 129 ILE A N 1
ATOM 1024 C CA . ILE A 1 129 ? 1.658 1.045 8.909 1.00 98.31 129 ILE A CA 1
ATOM 1025 C C . ILE A 1 129 ? 2.831 0.412 8.152 1.00 98.31 129 ILE A C 1
ATOM 1027 O O . ILE A 1 129 ? 3.043 -0.798 8.235 1.00 98.31 129 ILE A O 1
ATOM 1031 N N . ASP A 1 130 ? 3.602 1.211 7.412 1.00 97.06 130 ASP A N 1
ATOM 1032 C CA . ASP A 1 130 ? 4.774 0.729 6.676 1.00 97.06 130 ASP A CA 1
ATOM 1033 C C . ASP A 1 130 ? 5.853 0.165 7.618 1.00 97.06 130 ASP A C 1
ATOM 1035 O O . ASP A 1 130 ? 6.372 -0.924 7.372 1.00 97.06 130 ASP A O 1
ATOM 1039 N N . SER A 1 131 ? 6.130 0.843 8.736 1.00 98.19 131 SER A N 1
ATOM 1040 C CA . SER A 1 131 ? 7.022 0.359 9.794 1.00 98.19 131 SER A CA 1
ATOM 1041 C C . SER A 1 131 ? 6.522 -0.942 10.419 1.00 98.19 131 SER A C 1
ATOM 1043 O O . SER A 1 131 ? 7.302 -1.886 10.526 1.00 98.19 131 SER A O 1
ATOM 1045 N N . ALA A 1 132 ? 5.228 -1.038 10.748 1.00 98.31 132 ALA A N 1
ATOM 1046 C CA . ALA A 1 132 ? 4.640 -2.258 11.303 1.00 98.31 132 ALA A CA 1
ATOM 1047 C C . ALA A 1 132 ? 4.864 -3.466 10.379 1.00 98.31 132 ALA A C 1
ATOM 1049 O O . ALA A 1 132 ? 5.339 -4.519 10.806 1.00 98.31 132 ALA A O 1
ATOM 1050 N N . LEU A 1 133 ? 4.555 -3.310 9.087 1.00 98.25 133 LEU A N 1
ATOM 1051 C CA . LEU A 1 133 ? 4.705 -4.376 8.096 1.00 98.25 133 LEU A CA 1
ATOM 1052 C C . LEU A 1 133 ? 6.174 -4.751 7.869 1.00 98.25 133 LEU A C 1
ATOM 1054 O O . LEU A 1 133 ? 6.476 -5.938 7.750 1.00 98.25 133 LEU A O 1
ATOM 1058 N N . LYS A 1 134 ? 7.091 -3.774 7.846 1.00 97.69 134 LYS A N 1
ATOM 1059 C CA . LYS A 1 134 ? 8.537 -4.017 7.711 1.00 97.69 134 LYS A CA 1
ATOM 1060 C C . LYS A 1 134 ? 9.118 -4.775 8.902 1.00 97.69 134 LYS A C 1
ATOM 1062 O O . LYS A 1 134 ? 9.862 -5.733 8.695 1.00 97.69 134 LYS A O 1
ATOM 1067 N N . ASP A 1 135 ? 8.759 -4.389 10.123 1.00 98.12 135 ASP A N 1
ATOM 1068 C CA . ASP A 1 135 ? 9.217 -5.060 11.342 1.00 98.12 135 ASP A CA 1
ATOM 1069 C C . ASP A 1 135 ? 8.695 -6.500 11.413 1.00 98.12 135 ASP A C 1
ATOM 1071 O O . ASP A 1 135 ? 9.451 -7.433 11.710 1.00 98.12 135 ASP A O 1
ATOM 1075 N N . LEU A 1 136 ? 7.416 -6.706 11.073 1.00 97.81 136 LEU A N 1
ATOM 1076 C CA . LEU A 1 136 ? 6.845 -8.045 10.949 1.00 97.81 136 LEU A CA 1
ATOM 1077 C C . LEU A 1 136 ? 7.572 -8.858 9.872 1.00 97.81 136 LEU A C 1
ATOM 1079 O O . LEU A 1 136 ? 7.994 -9.973 10.157 1.00 97.81 136 LEU A O 1
ATOM 1083 N N . ALA A 1 137 ? 7.761 -8.326 8.662 1.00 97.56 137 ALA A N 1
ATOM 1084 C CA . ALA A 1 137 ? 8.471 -9.029 7.591 1.00 97.56 137 ALA A CA 1
ATOM 1085 C C . ALA A 1 137 ? 9.879 -9.454 8.021 1.00 97.56 137 ALA A C 1
ATOM 1087 O O . ALA A 1 137 ? 10.207 -10.636 7.930 1.00 97.56 137 ALA A O 1
ATOM 1088 N N . SER A 1 138 ? 10.648 -8.534 8.608 1.00 97.75 138 SER A N 1
ATOM 1089 C CA . SER A 1 138 ? 11.976 -8.813 9.165 1.00 97.75 138 SER A CA 1
ATOM 1090 C C . SER A 1 138 ? 11.949 -9.955 10.194 1.00 97.75 138 SER A C 1
ATOM 1092 O O . SER A 1 138 ? 12.748 -10.891 10.122 1.00 97.75 138 SER A O 1
ATOM 1094 N N . THR A 1 139 ? 10.973 -9.935 11.109 1.00 97.69 139 THR A N 1
ATOM 1095 C CA . THR A 1 139 ? 10.789 -10.970 12.143 1.00 97.69 139 THR A CA 1
ATOM 1096 C C . THR A 1 139 ? 10.405 -12.336 11.560 1.00 97.69 139 THR A C 1
ATOM 1098 O O . THR A 1 139 ? 10.789 -13.377 12.089 1.00 97.69 139 THR A O 1
ATOM 1101 N N . TYR A 1 140 ? 9.626 -12.374 10.481 1.00 97.69 140 TYR A N 1
ATOM 1102 C CA . TYR A 1 140 ? 9.260 -13.631 9.827 1.00 97.69 140 TYR A CA 1
ATOM 1103 C C . TYR A 1 140 ? 10.439 -14.210 9.057 1.00 97.69 140 TYR A C 1
ATOM 1105 O O . TYR A 1 140 ? 10.744 -15.396 9.205 1.00 97.69 140 TYR A O 1
ATOM 1113 N N . HIS A 1 141 ? 11.137 -13.366 8.299 1.00 97.00 141 HIS A N 1
ATOM 1114 C CA . HIS A 1 141 ? 12.309 -13.759 7.526 1.00 97.00 141 HIS A CA 1
ATOM 1115 C C . HIS A 1 141 ? 13.434 -14.282 8.423 1.00 97.00 141 HIS A C 1
ATOM 1117 O O . HIS A 1 141 ? 14.036 -15.304 8.094 1.00 97.00 141 HIS A O 1
ATOM 1123 N N . SER A 1 142 ? 13.669 -13.672 9.592 1.00 97.75 142 SER A N 1
ATOM 1124 C CA . SER A 1 142 ? 14.667 -14.160 10.560 1.00 97.75 142 SER A CA 1
ATOM 1125 C C . SER A 1 142 ? 14.348 -15.555 11.117 1.00 97.75 142 SER A C 1
ATOM 1127 O O . SER A 1 142 ? 15.250 -16.277 11.541 1.00 97.75 142 SER A O 1
ATOM 1129 N N . HIS A 1 143 ? 13.080 -15.970 11.058 1.00 96.81 143 HIS A N 1
ATOM 1130 C CA . HIS A 1 143 ? 12.612 -17.306 11.426 1.00 96.81 143 HIS A CA 1
ATOM 1131 C C . HIS A 1 143 ? 12.386 -18.233 10.218 1.00 96.81 143 HIS A C 1
ATOM 1133 O O . HIS A 1 143 ? 11.777 -19.293 10.373 1.00 96.81 143 HIS A O 1
ATOM 1139 N N . GLY A 1 144 ? 12.835 -17.850 9.016 1.00 96.38 144 GLY A N 1
ATOM 1140 C CA . GLY A 1 144 ? 12.659 -18.640 7.794 1.00 96.38 144 GLY A CA 1
ATOM 1141 C C . GLY A 1 144 ? 11.198 -18.783 7.350 1.00 96.38 144 GLY A C 1
ATOM 1142 O O . GLY A 1 144 ? 10.853 -19.753 6.678 1.00 96.38 144 GLY A O 1
ATOM 1143 N N . LYS A 1 145 ? 10.327 -17.853 7.756 1.00 96.19 145 LYS A N 1
ATOM 1144 C CA . LYS A 1 145 ? 8.910 -17.805 7.377 1.00 96.19 145 LYS A CA 1
ATOM 1145 C C . LYS A 1 145 ? 8.664 -16.691 6.368 1.00 96.19 145 LYS A C 1
ATOM 1147 O O . LYS A 1 145 ? 9.384 -15.699 6.329 1.00 96.19 145 LYS A O 1
ATOM 1152 N N . GLU A 1 146 ? 7.595 -16.838 5.597 1.00 96.19 146 GLU A N 1
ATOM 1153 C CA . GLU A 1 146 ? 7.125 -15.808 4.673 1.00 96.19 146 GLU A CA 1
ATOM 1154 C C . GLU A 1 146 ? 6.579 -14.588 5.433 1.00 96.19 146 GLU A C 1
ATOM 1156 O O . GLU A 1 146 ? 5.612 -14.702 6.199 1.00 96.19 146 GLU A O 1
ATOM 1161 N N . GLY A 1 147 ? 7.182 -13.419 5.211 1.00 97.25 147 GLY A N 1
ATOM 1162 C CA . GLY A 1 147 ? 6.716 -12.145 5.762 1.00 97.25 147 GLY A CA 1
ATOM 1163 C C . GLY A 1 147 ? 5.448 -11.621 5.075 1.00 97.25 147 GLY A C 1
ATOM 1164 O O . GLY A 1 147 ? 5.104 -12.074 3.979 1.00 97.25 147 GLY A O 1
ATOM 1165 N N . PRO A 1 148 ? 4.718 -10.676 5.698 1.00 97.44 148 PRO A N 1
ATOM 1166 C CA . PRO A 1 148 ? 3.629 -9.993 5.018 1.00 97.44 148 PRO A CA 1
ATOM 1167 C C . PRO A 1 148 ? 4.160 -9.152 3.851 1.00 97.44 148 PRO A C 1
ATOM 1169 O O . PRO A 1 148 ? 5.288 -8.654 3.882 1.00 97.44 148 PRO A O 1
ATOM 1172 N N . MET A 1 149 ? 3.323 -8.937 2.839 1.00 95.19 149 MET A N 1
ATOM 1173 C CA . MET A 1 149 ? 3.614 -7.944 1.812 1.00 95.19 149 MET A CA 1
ATOM 1174 C C . MET A 1 149 ? 3.725 -6.545 2.433 1.00 95.19 149 MET A C 1
ATOM 1176 O O . MET A 1 149 ? 3.006 -6.199 3.372 1.00 95.19 149 MET A O 1
ATOM 1180 N N . LEU A 1 150 ? 4.595 -5.712 1.864 1.00 94.69 150 LEU A N 1
ATOM 1181 C CA . LEU A 1 150 ? 4.687 -4.302 2.237 1.00 94.69 150 LEU A CA 1
ATOM 1182 C C . LEU A 1 150 ? 3.614 -3.475 1.523 1.00 94.69 150 LEU A C 1
ATOM 1184 O O . LEU A 1 150 ? 3.206 -3.804 0.402 1.00 94.69 150 LEU A O 1
ATOM 1188 N N . SER A 1 151 ? 3.228 -2.355 2.136 1.00 94.25 151 SER A N 1
ATOM 1189 C CA . SER A 1 151 ? 2.290 -1.388 1.559 1.00 94.25 151 SER A CA 1
ATOM 1190 C C . SER A 1 151 ? 2.688 -0.980 0.137 1.00 94.25 151 SER A C 1
ATOM 1192 O O . SER A 1 151 ? 3.830 -0.613 -0.138 1.00 94.25 151 SER A O 1
ATOM 1194 N N . GLN A 1 152 ? 1.726 -1.008 -0.783 1.00 91.75 152 GLN A N 1
ATOM 1195 C CA . GLN A 1 152 ? 1.881 -0.551 -2.164 1.00 91.75 152 GLN A CA 1
ATOM 1196 C C . GLN A 1 152 ? 1.054 0.722 -2.351 1.00 91.75 152 GLN A C 1
ATOM 1198 O O . GLN A 1 152 ? -0.085 0.698 -2.823 1.00 91.75 152 GLN A O 1
ATOM 1203 N N . GLY A 1 153 ? 1.605 1.853 -1.908 1.00 90.19 153 GLY A N 1
ATOM 1204 C CA . GLY A 1 153 ? 0.840 3.090 -1.765 1.00 90.19 153 GLY A CA 1
ATOM 1205 C C . GLY A 1 153 ? -0.204 2.947 -0.656 1.00 90.19 153 GLY A C 1
ATOM 1206 O O . GLY A 1 153 ? 0.156 2.835 0.507 1.00 90.19 153 GLY A O 1
ATOM 1207 N N . ARG A 1 154 ? -1.491 2.944 -1.023 1.00 91.19 154 ARG A N 1
ATOM 1208 C CA . ARG A 1 154 ? -2.635 2.850 -0.088 1.00 91.19 154 ARG A CA 1
ATOM 1209 C C . ARG A 1 154 ? -3.239 1.448 0.012 1.00 91.19 154 ARG A C 1
ATOM 1211 O O . ARG A 1 154 ? -4.304 1.269 0.590 1.00 91.19 154 ARG A O 1
ATOM 1218 N N . SER A 1 155 ? -2.582 0.474 -0.608 1.00 93.06 155 SER A N 1
ATOM 1219 C CA . SER A 1 155 ? -2.984 -0.927 -0.588 1.00 93.06 155 SER A CA 1
ATOM 1220 C C . SER A 1 155 ? -2.081 -1.678 0.380 1.00 93.06 155 SER A C 1
ATOM 1222 O O . SER A 1 155 ? -0.869 -1.747 0.164 1.00 93.06 155 SER A O 1
ATOM 1224 N N . HIS A 1 156 ? -2.670 -2.231 1.439 1.00 96.19 156 HIS A N 1
ATOM 1225 C CA . HIS A 1 156 ? -1.939 -2.852 2.553 1.00 96.19 156 HIS A CA 1
ATOM 1226 C C . HIS A 1 156 ? -2.097 -4.382 2.615 1.00 96.19 156 HIS A C 1
ATOM 1228 O O . HIS A 1 156 ? -1.714 -5.016 3.594 1.00 96.19 156 HIS A O 1
ATOM 1234 N N . GLY A 1 157 ? -2.701 -4.976 1.584 1.00 96.19 157 GLY A N 1
ATOM 1235 C CA . GLY A 1 157 ? -3.033 -6.395 1.538 1.00 96.19 157 GLY A CA 1
ATOM 1236 C C . GLY A 1 157 ? -4.186 -6.685 0.580 1.00 96.19 157 GLY A C 1
ATOM 1237 O O . GLY A 1 157 ? -4.440 -5.912 -0.346 1.00 96.19 157 GLY A O 1
ATOM 1238 N N . ALA A 1 158 ? -4.919 -7.773 0.822 1.00 96.81 158 ALA A N 1
ATOM 1239 C CA . ALA A 1 158 ? -6.137 -8.083 0.076 1.00 96.81 158 ALA A CA 1
ATOM 1240 C C . ALA A 1 158 ? -7.298 -7.223 0.590 1.00 96.81 158 ALA A C 1
ATOM 1242 O O . ALA A 1 158 ? -7.616 -7.260 1.777 1.00 96.81 158 ALA A O 1
ATOM 1243 N N . CYS A 1 159 ? -7.942 -6.453 -0.290 1.00 96.62 159 CYS A N 1
ATOM 1244 C CA . CYS A 1 159 ? -9.110 -5.653 0.081 1.00 96.62 159 CYS A CA 1
ATOM 1245 C C . CYS A 1 159 ? -10.310 -6.577 0.342 1.00 96.62 159 CYS A C 1
ATOM 1247 O O . CYS A 1 159 ? -10.764 -7.264 -0.571 1.00 96.62 159 CYS A O 1
ATOM 1249 N N . ILE A 1 160 ? -10.801 -6.603 1.583 1.00 97.38 160 ILE A N 1
ATOM 1250 C CA . ILE A 1 160 ? -11.936 -7.445 2.011 1.00 97.38 160 ILE A CA 1
ATOM 1251 C C . ILE A 1 160 ? -13.243 -6.657 2.129 1.00 97.38 160 ILE A C 1
ATOM 1253 O O . ILE A 1 160 ? -14.325 -7.233 2.067 1.00 97.38 160 ILE A O 1
ATOM 1257 N N . LEU A 1 161 ? -13.143 -5.336 2.271 1.00 96.44 161 LEU A N 1
ATOM 1258 C CA . LEU A 1 161 ? -14.272 -4.418 2.297 1.00 96.44 161 LEU A CA 1
ATOM 1259 C C . LEU A 1 161 ? -13.867 -3.131 1.587 1.00 96.44 161 LEU A C 1
ATOM 1261 O O . LEU A 1 161 ? -12.816 -2.567 1.886 1.00 96.44 161 LEU A O 1
ATOM 1265 N N . SER A 1 162 ? -14.714 -2.656 0.680 1.00 95.38 162 SER A N 1
ATOM 1266 C CA . SER A 1 162 ? -14.586 -1.347 0.046 1.00 95.38 162 SER A CA 1
ATOM 1267 C C . SER A 1 162 ? -15.952 -0.682 0.056 1.00 95.38 162 SER A C 1
ATOM 1269 O O . SER A 1 162 ? -16.893 -1.184 -0.555 1.00 95.38 162 SER A O 1
ATOM 1271 N N . LEU A 1 163 ? -16.058 0.433 0.767 1.00 93.31 163 LEU A N 1
ATOM 1272 C CA . LEU A 1 163 ? -17.278 1.206 0.932 1.00 93.31 163 LEU A CA 1
ATOM 1273 C C . LEU A 1 163 ? -17.059 2.620 0.414 1.00 93.31 163 LEU A C 1
ATOM 1275 O O . LEU A 1 163 ? -16.053 3.261 0.720 1.00 93.31 163 LEU A O 1
ATOM 1279 N N . GLU A 1 164 ? -18.038 3.119 -0.329 1.00 92.62 164 GLU A N 1
ATOM 1280 C CA . GLU A 1 164 ? -18.121 4.517 -0.727 1.00 92.62 164 GLU A CA 1
ATOM 1281 C C . GLU A 1 164 ? -19.382 5.126 -0.116 1.00 92.62 164 GLU A C 1
ATOM 1283 O O . GLU A 1 164 ? -20.493 4.613 -0.260 1.00 92.62 164 GLU A O 1
ATOM 1288 N N . ALA A 1 165 ? -19.193 6.209 0.623 1.00 88.12 165 ALA A N 1
ATOM 1289 C CA . ALA A 1 165 ? -20.247 7.011 1.197 1.00 88.12 165 ALA A CA 1
ATOM 1290 C C . ALA A 1 165 ? -20.407 8.284 0.365 1.00 88.12 165 ALA A C 1
ATOM 1292 O O . ALA A 1 165 ? -19.481 9.083 0.245 1.00 88.12 165 ALA A O 1
ATOM 1293 N N . SER A 1 166 ? -21.597 8.472 -0.196 1.00 81.25 166 SER A N 1
ATOM 1294 C CA . SER A 1 166 ? -21.997 9.698 -0.899 1.00 81.25 166 SER A CA 1
ATOM 1295 C C . SER A 1 166 ? -23.188 10.399 -0.237 1.00 81.25 166 SER A C 1
ATOM 1297 O O . SER A 1 166 ? -23.574 11.488 -0.653 1.00 81.25 166 SER A O 1
ATOM 1299 N N . ALA A 1 167 ? -23.771 9.775 0.790 1.00 72.38 167 ALA A N 1
ATOM 1300 C CA . ALA A 1 167 ? -24.871 10.296 1.583 1.00 72.38 167 ALA A CA 1
ATOM 1301 C C . ALA A 1 167 ? -24.938 9.583 2.953 1.00 72.38 167 ALA A C 1
ATOM 1303 O O . ALA A 1 167 ? -24.429 8.455 3.0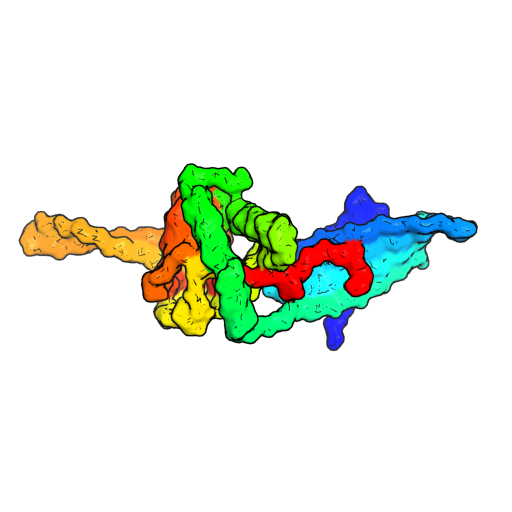92 1.00 72.38 167 ALA A O 1
ATOM 1304 N N . PRO A 1 168 ? -25.615 10.197 3.944 1.00 67.56 168 PRO A N 1
ATOM 1305 C CA . PRO A 1 168 ? -25.960 9.531 5.194 1.00 67.56 168 PRO A CA 1
ATOM 1306 C C . PRO A 1 168 ? -26.790 8.270 4.912 1.00 67.56 168 PRO A C 1
ATOM 1308 O O . PRO A 1 168 ? -27.733 8.300 4.120 1.00 67.56 168 PRO A O 1
ATOM 1311 N N . GLY A 1 169 ? -26.458 7.158 5.559 1.00 68.38 169 GLY A N 1
ATOM 1312 C CA . GLY A 1 169 ? -27.155 5.887 5.375 1.00 68.38 169 GLY A CA 1
ATOM 1313 C C . GLY A 1 169 ? -26.558 4.797 6.254 1.00 68.38 169 GLY A C 1
ATOM 1314 O O . GLY A 1 169 ? -25.368 4.828 6.562 1.00 68.38 169 GLY A O 1
ATOM 1315 N N . SER A 1 170 ? -27.383 3.838 6.677 1.00 69.00 170 SER A N 1
ATOM 1316 C CA . SER A 1 170 ? -26.907 2.744 7.524 1.00 69.00 170 SER A CA 1
ATOM 1317 C C . SER A 1 170 ? -25.963 1.833 6.739 1.00 69.00 170 SER A C 1
ATOM 1319 O O . SER A 1 170 ? -26.317 1.326 5.675 1.00 69.00 170 SER A O 1
ATOM 1321 N N . ARG A 1 171 ? -24.767 1.617 7.286 1.00 81.31 171 ARG A N 1
ATOM 1322 C CA . ARG A 1 171 ? -23.769 0.642 6.807 1.00 81.31 171 ARG A CA 1
ATOM 1323 C C . ARG A 1 171 ? -23.667 -0.546 7.761 1.00 81.31 171 ARG A C 1
ATOM 1325 O O . ARG A 1 171 ? -22.649 -1.232 7.804 1.00 81.31 171 ARG A O 1
ATOM 1332 N N . SER A 1 172 ? -24.732 -0.755 8.531 1.00 83.1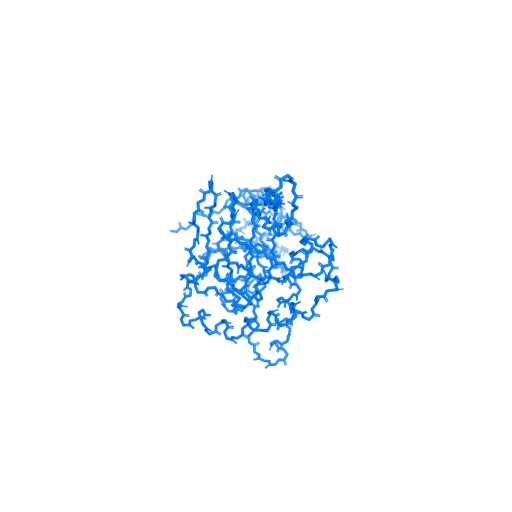2 172 SER A N 1
ATOM 1333 C CA . SER A 1 172 ? -24.739 -1.717 9.615 1.00 83.12 172 SER A CA 1
ATOM 1334 C C . SER A 1 172 ? -24.559 -3.146 9.115 1.00 83.12 172 SER A C 1
ATOM 1336 O O .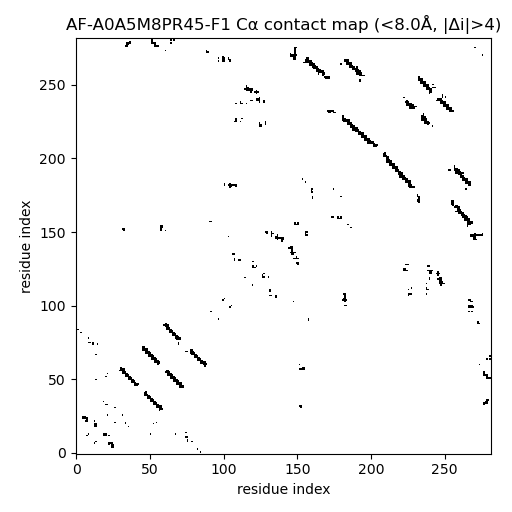 SER A 1 172 ? -25.126 -3.541 8.094 1.00 83.12 172 SER A O 1
ATOM 1338 N N . GLY A 1 173 ? -23.727 -3.914 9.814 1.00 86.88 173 GLY A N 1
ATOM 1339 C CA . GLY A 1 173 ? -23.418 -5.305 9.496 1.00 86.88 173 GLY A CA 1
ATOM 1340 C C . GLY A 1 173 ? -22.387 -5.489 8.379 1.00 86.88 173 GLY A C 1
ATOM 1341 O O . GLY A 1 173 ? -21.987 -6.623 8.116 1.00 86.88 173 GLY A O 1
ATOM 1342 N N . MET A 1 174 ? -21.898 -4.416 7.742 1.00 91.81 174 MET A N 1
ATOM 1343 C CA . MET A 1 174 ? -20.893 -4.531 6.674 1.00 91.81 174 MET A CA 1
ATOM 1344 C C . MET A 1 174 ? -19.565 -5.097 7.182 1.00 91.81 174 MET A C 1
ATOM 1346 O O . MET A 1 174 ? -18.950 -5.911 6.493 1.00 91.81 174 MET A O 1
ATOM 1350 N N . LEU A 1 175 ? -19.155 -4.731 8.404 1.00 94.50 175 LEU A N 1
ATOM 1351 C CA . LEU A 1 175 ? -17.957 -5.288 9.043 1.00 94.50 175 LEU A CA 1
ATOM 1352 C C . LEU A 1 175 ? -18.086 -6.798 9.260 1.00 94.50 175 LEU A C 1
ATOM 1354 O O . LEU A 1 175 ? -17.149 -7.547 8.993 1.00 94.50 175 LEU A O 1
ATOM 1358 N N . GLN A 1 176 ? -19.265 -7.252 9.695 1.00 93.88 176 GLN A N 1
ATOM 1359 C CA . GLN A 1 176 ? -19.542 -8.670 9.912 1.00 93.88 176 GLN A CA 1
ATOM 1360 C C . GLN A 1 176 ? -19.599 -9.442 8.589 1.00 93.88 176 GLN A C 1
ATOM 1362 O O . GLN A 1 176 ? -19.023 -10.525 8.489 1.00 93.88 176 GLN A O 1
ATOM 1367 N N . LEU A 1 177 ? -20.261 -8.890 7.565 1.00 93.31 177 LEU A N 1
ATOM 1368 C CA . LEU A 1 177 ? -20.380 -9.530 6.254 1.00 93.31 177 LEU A CA 1
ATOM 1369 C C . LEU A 1 177 ? -19.012 -9.718 5.587 1.00 93.31 177 LEU A C 1
ATOM 1371 O O . LEU A 1 177 ? -18.748 -10.774 5.015 1.00 93.31 177 LEU A O 1
ATOM 1375 N N . ALA A 1 178 ? -18.145 -8.708 5.690 1.00 95.44 178 ALA A N 1
ATOM 1376 C CA . ALA A 1 178 ? -16.776 -8.761 5.187 1.00 95.44 178 ALA A CA 1
ATOM 1377 C C . ALA A 1 178 ? -15.814 -9.539 6.098 1.00 95.44 178 ALA A C 1
ATOM 1379 O O . ALA A 1 178 ? -14.647 -9.701 5.742 1.00 95.44 178 ALA A O 1
ATOM 1380 N N . ASP A 1 179 ? -16.294 -10.035 7.246 1.00 97.00 179 ASP A N 1
ATOM 1381 C CA . ASP A 1 179 ? -15.496 -10.780 8.218 1.00 97.00 179 ASP A CA 1
ATOM 1382 C C . ASP A 1 179 ? -14.236 -10.007 8.616 1.00 97.00 179 ASP A C 1
ATOM 1384 O O . ASP A 1 179 ? -13.122 -10.530 8.569 1.00 97.00 179 ASP A O 1
ATOM 1388 N N . VAL A 1 180 ? -14.422 -8.725 8.933 1.00 98.19 180 VAL A N 1
ATOM 1389 C CA . VAL A 1 180 ? -13.373 -7.838 9.439 1.00 98.19 180 VAL A CA 1
ATOM 1390 C C . VAL A 1 180 ? -12.925 -8.339 10.803 1.00 98.19 180 VAL A C 1
ATOM 1392 O O . VAL A 1 180 ? -13.738 -8.799 11.606 1.00 98.19 180 VAL A O 1
ATOM 1395 N N . ARG A 1 181 ? -11.621 -8.274 11.075 1.00 98.25 181 ARG A N 1
ATOM 1396 C CA . ARG A 1 181 ? -11.023 -8.793 12.307 1.00 98.25 181 ARG A CA 1
ATOM 1397 C C . ARG A 1 181 ? -9.895 -7.897 12.810 1.00 98.25 181 ARG A C 1
ATOM 1399 O O . ARG A 1 181 ? -9.301 -7.116 12.070 1.00 98.25 181 ARG A O 1
ATOM 1406 N N . ARG A 1 182 ? -9.545 -8.080 14.086 1.00 98.56 182 ARG A N 1
ATOM 1407 C CA . ARG A 1 182 ? -8.347 -7.492 14.702 1.00 98.56 182 ARG A CA 1
ATOM 1408 C C . ARG A 1 182 ? -7.096 -7.805 13.868 1.00 98.56 182 ARG A C 1
ATOM 1410 O O . ARG A 1 182 ? -6.793 -8.966 13.617 1.00 98.56 182 ARG A O 1
ATOM 1417 N N . GLY A 1 183 ? -6.346 -6.779 13.494 1.00 98.62 183 GLY A N 1
ATOM 1418 C CA . GLY A 1 183 ? -5.147 -6.864 12.668 1.00 98.62 183 GLY A CA 1
ATOM 1419 C C . GLY A 1 183 ? -5.379 -6.632 11.180 1.00 98.62 183 GLY A C 1
ATOM 1420 O O . GLY A 1 183 ? -4.4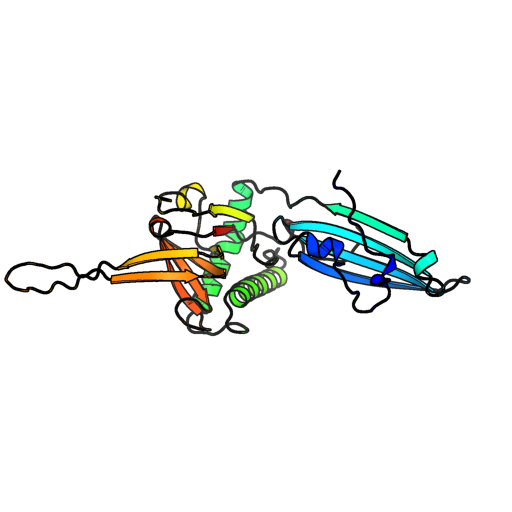06 -6.563 10.434 1.00 98.62 183 GLY A O 1
ATOM 1421 N N . ASP A 1 184 ? -6.628 -6.487 10.735 1.00 98.81 184 ASP A N 1
ATOM 1422 C CA . ASP A 1 184 ? -6.891 -5.907 9.420 1.00 98.81 184 ASP A CA 1
ATOM 1423 C C . ASP A 1 184 ? -6.554 -4.396 9.445 1.00 98.81 184 ASP A C 1
ATOM 1425 O O . ASP A 1 184 ? -6.562 -3.751 10.498 1.00 98.81 184 ASP A O 1
ATOM 1429 N N . ILE A 1 185 ? -6.221 -3.826 8.288 1.00 98.81 185 ILE A N 1
ATOM 1430 C CA . ILE A 1 185 ? -5.777 -2.432 8.150 1.00 98.81 185 ILE A CA 1
ATOM 1431 C C . ILE A 1 185 ? -6.891 -1.606 7.515 1.00 98.81 185 ILE A C 1
ATOM 1433 O O . ILE A 1 185 ? -7.371 -1.922 6.427 1.00 98.81 185 ILE A O 1
ATOM 1437 N N . LEU A 1 186 ? -7.275 -0.528 8.187 1.00 98.56 186 LEU A N 1
ATOM 1438 C CA . LEU A 1 186 ? -8.230 0.467 7.727 1.00 98.56 186 LEU A CA 1
ATOM 1439 C C . LEU A 1 186 ? -7.514 1.533 6.893 1.00 98.56 186 LEU A C 1
ATOM 1441 O O . LEU A 1 186 ? -6.554 2.127 7.362 1.00 98.56 186 LEU A O 1
ATOM 1445 N N . GLN A 1 187 ? -8.029 1.844 5.707 1.00 97.75 187 GLN A N 1
ATOM 1446 C CA . GLN A 1 187 ? -7.618 2.981 4.885 1.00 97.75 187 GLN A CA 1
ATOM 1447 C C . GLN A 1 187 ? -8.839 3.834 4.550 1.00 97.75 187 GLN A C 1
ATOM 1449 O O . GLN A 1 187 ? -9.833 3.352 4.011 1.00 97.75 187 GLN A O 1
ATOM 1454 N N . MET A 1 188 ? -8.736 5.130 4.805 1.00 96.50 188 MET A N 1
ATOM 1455 C CA . MET A 1 188 ? -9.780 6.109 4.531 1.00 96.50 188 MET A CA 1
ATOM 1456 C C . MET A 1 188 ? -9.286 7.185 3.571 1.00 96.50 188 MET A C 1
ATOM 1458 O O . MET A 1 188 ? -8.105 7.550 3.568 1.00 96.50 188 MET A O 1
ATOM 1462 N N . LYS A 1 189 ? -10.202 7.707 2.758 1.00 94.94 189 LYS A N 1
ATOM 1463 C CA . LYS A 1 189 ? -9.962 8.826 1.845 1.00 94.94 189 LYS A CA 1
ATOM 1464 C C . LYS A 1 189 ? -11.165 9.755 1.854 1.00 94.94 189 LYS A C 1
ATOM 1466 O O . LYS A 1 189 ? -12.283 9.307 1.617 1.00 94.94 189 LYS A O 1
ATOM 1471 N N . SER A 1 190 ? -10.910 11.043 2.072 1.00 94.38 190 SER A N 1
ATOM 1472 C CA . SER A 1 190 ? -11.933 12.093 2.119 1.00 94.38 190 SER A CA 1
ATOM 1473 C C . SER A 1 190 ? -13.104 11.720 3.035 1.00 94.38 190 SER A C 1
ATOM 1475 O O . SER A 1 190 ? -14.253 11.997 2.708 1.00 94.38 190 SER A O 1
ATOM 1477 N N . ALA A 1 191 ? -12.811 11.033 4.141 1.00 92.38 191 ALA A N 1
ATOM 1478 C CA . ALA A 1 191 ? -13.824 10.489 5.028 1.00 92.38 191 ALA A CA 1
ATOM 1479 C C . ALA A 1 191 ? -14.352 11.573 5.968 1.00 92.38 191 ALA A C 1
ATOM 1481 O O . ALA A 1 191 ? -13.583 12.363 6.522 1.00 92.38 191 ALA A O 1
ATOM 1482 N N . HIS A 1 192 ? -15.665 11.585 6.165 1.00 91.50 192 HIS A N 1
ATOM 1483 C CA . HIS A 1 192 ? -16.337 12.447 7.132 1.00 91.50 192 HIS A CA 1
ATOM 1484 C C . HIS A 1 192 ? -17.230 11.599 8.021 1.00 91.50 192 HIS A C 1
ATOM 1486 O O . HIS A 1 192 ? -18.126 10.908 7.536 1.00 91.50 192 HIS A O 1
ATOM 1492 N N . PHE A 1 193 ? -17.000 11.700 9.323 1.00 88.69 193 PHE A N 1
ATOM 1493 C CA . PHE A 1 193 ? -17.843 11.106 10.345 1.00 88.69 193 PHE A CA 1
ATOM 1494 C C . PHE A 1 193 ? -18.548 12.216 11.113 1.00 88.69 193 PHE A C 1
ATOM 1496 O O . PHE A 1 193 ? -17.930 13.215 11.506 1.00 88.69 193 PHE A O 1
ATOM 1503 N N . LYS A 1 194 ? -19.852 12.038 11.309 1.00 86.44 194 LYS A N 1
ATOM 1504 C CA . LYS A 1 194 ? -20.662 12.889 12.171 1.00 86.44 194 LYS A CA 1
ATOM 1505 C C . LYS A 1 194 ? -20.907 12.137 13.473 1.00 86.44 194 LYS A C 1
ATOM 1507 O O . LYS A 1 194 ? -21.878 11.396 13.572 1.00 86.44 194 LYS A O 1
ATOM 1512 N N . ILE A 1 195 ? -20.020 12.357 14.436 1.00 76.31 195 ILE A N 1
ATOM 1513 C CA . ILE A 1 195 ? -20.087 11.712 15.741 1.00 76.31 195 ILE A CA 1
ATOM 1514 C C . ILE A 1 195 ? -21.111 12.448 16.591 1.00 76.31 195 ILE A C 1
ATOM 1516 O O . ILE A 1 195 ? -20.975 13.655 16.825 1.00 76.31 195 ILE A O 1
ATOM 1520 N N . VAL A 1 196 ? -22.139 11.732 17.038 1.00 63.62 196 VAL A N 1
ATOM 1521 C CA . VAL A 1 196 ? -23.111 12.266 17.994 1.00 63.62 196 VAL A CA 1
ATOM 1522 C C . VAL A 1 196 ? -22.685 11.803 19.379 1.00 63.62 196 VAL A C 1
ATOM 1524 O O . VAL A 1 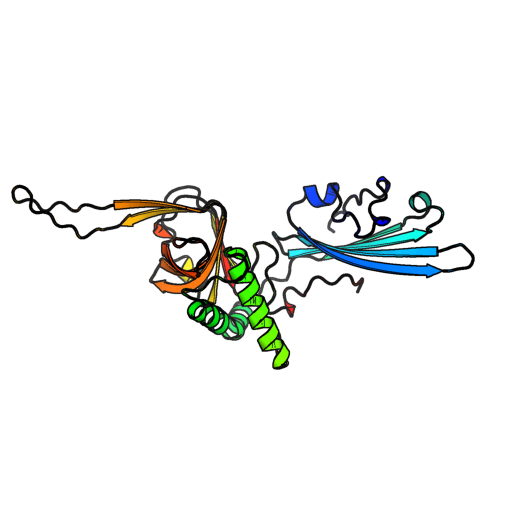196 ? -23.025 10.710 19.822 1.00 63.62 196 VAL A O 1
ATOM 1527 N N . GLU A 1 197 ? -21.934 12.642 20.091 1.00 58.69 197 GLU A N 1
ATOM 1528 C CA . GLU A 1 197 ? -21.633 12.375 21.492 1.00 58.69 197 GLU A CA 1
ATOM 1529 C C . GLU A 1 197 ? -22.924 12.527 22.304 1.00 58.69 197 GLU A C 1
ATOM 1531 O O . GLU A 1 197 ? -23.406 13.639 22.553 1.00 58.69 197 GLU A O 1
ATOM 1536 N N . GLU A 1 198 ? -23.485 11.405 22.759 1.00 50.72 198 GLU A N 1
ATOM 1537 C CA . GLU A 1 198 ? -24.470 11.405 23.836 1.00 50.72 198 GLU A CA 1
ATOM 1538 C C . GLU A 1 198 ? -23.773 11.783 25.150 1.00 50.72 198 GLU A C 1
ATOM 1540 O O . GLU A 1 198 ? -23.454 10.940 25.988 1.00 50.72 198 GLU A O 1
ATOM 1545 N N . VAL A 1 199 ? -23.523 13.076 25.364 1.00 49.59 199 VAL A N 1
ATOM 1546 C CA . VAL A 1 199 ? -23.065 13.530 26.676 1.00 49.59 199 VAL A CA 1
ATOM 1547 C C . VAL A 1 199 ? -24.239 13.385 27.643 1.00 49.59 199 VAL A C 1
ATOM 1549 O O . VAL A 1 199 ? -25.253 14.083 27.545 1.00 49.59 199 VAL A O 1
ATOM 1552 N N . ALA A 1 200 ? -24.083 12.503 28.630 1.00 44.31 200 ALA A N 1
ATOM 1553 C CA . ALA A 1 200 ? -24.960 12.365 29.793 1.00 44.31 200 ALA A CA 1
ATOM 1554 C C . ALA A 1 200 ? -24.883 13.589 30.735 1.00 44.31 200 ALA A C 1
ATOM 1556 O O . ALA A 1 200 ? -24.952 13.462 31.955 1.00 44.31 200 ALA A O 1
ATOM 1557 N N . ALA A 1 201 ? -24.721 14.799 30.195 1.00 47.81 201 ALA A N 1
ATOM 1558 C CA . ALA A 1 201 ? -24.821 16.031 30.954 1.00 47.81 201 ALA A CA 1
ATOM 1559 C C . ALA A 1 201 ? -26.302 16.310 31.208 1.00 47.81 201 ALA A C 1
ATOM 1561 O O . ALA A 1 201 ? -26.956 17.072 30.499 1.00 47.81 201 ALA A O 1
ATOM 1562 N N . THR A 1 202 ? -26.843 15.662 32.232 1.00 49.34 202 THR A N 1
ATOM 1563 C CA . THR A 1 202 ? -28.125 16.038 32.799 1.00 49.34 202 THR A CA 1
ATOM 1564 C C . THR A 1 202 ? -27.964 17.335 33.585 1.00 49.34 202 THR A C 1
ATOM 1566 O O . THR A 1 202 ? -27.381 17.334 34.669 1.00 49.34 202 THR A O 1
ATOM 1569 N N . ARG A 1 203 ? -28.500 18.445 33.073 1.00 48.78 203 ARG A N 1
ATOM 1570 C CA . ARG A 1 203 ? -28.727 19.650 33.881 1.00 48.78 203 ARG A CA 1
ATOM 1571 C C . ARG A 1 203 ? -30.216 19.755 34.177 1.00 48.78 203 ARG A C 1
ATOM 1573 O O . ARG A 1 203 ? -31.037 19.724 33.265 1.00 48.78 203 ARG A O 1
ATOM 1580 N N . GLN A 1 204 ? -30.561 19.865 35.456 1.00 47.06 204 GLN A N 1
ATOM 1581 C CA . GLN A 1 204 ? -31.925 20.159 35.869 1.00 47.06 204 GLN A CA 1
ATOM 1582 C C . GLN A 1 204 ? -32.111 21.678 35.805 1.00 47.06 204 GLN A C 1
ATOM 1584 O O . GLN A 1 204 ? -31.661 22.409 36.683 1.00 47.0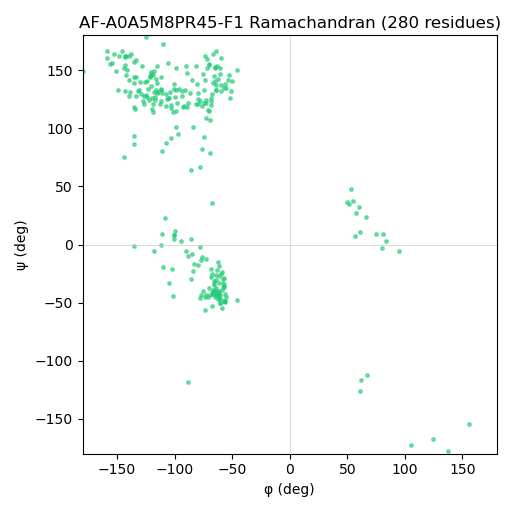6 204 GLN A O 1
ATOM 1589 N N . GLU A 1 205 ? -32.747 22.164 34.744 1.00 49.00 205 GLU A N 1
ATOM 1590 C CA . GLU A 1 205 ? -33.231 23.542 34.665 1.00 49.00 205 GLU A CA 1
ATOM 1591 C C . GLU A 1 205 ? -34.759 23.511 34.646 1.00 49.00 205 GLU A C 1
ATOM 1593 O O . GLU A 1 205 ? -35.373 22.868 33.795 1.00 49.00 205 GLU A O 1
ATOM 1598 N N . TRP A 1 206 ? -35.381 24.167 35.631 1.00 53.16 206 TRP A N 1
ATOM 1599 C CA . TRP A 1 206 ? -36.842 24.306 35.734 1.00 53.16 206 TRP A CA 1
ATOM 1600 C C . TRP A 1 206 ? -37.617 22.975 35.709 1.00 53.16 206 TRP A C 1
ATOM 1602 O O . TRP A 1 206 ? -38.691 22.875 35.119 1.00 53.16 206 TRP A O 1
ATOM 1612 N N . GLY A 1 207 ? -37.065 21.927 36.331 1.00 50.81 207 GLY A N 1
ATOM 1613 C CA . GLY A 1 207 ? -37.731 20.624 36.454 1.00 50.81 207 GLY A CA 1
ATOM 1614 C C . GLY A 1 207 ? -37.768 19.782 35.172 1.00 50.81 207 GLY A C 1
ATOM 1615 O O . GLY A 1 207 ? -38.424 18.742 35.166 1.00 50.81 207 GLY A O 1
ATOM 1616 N N . LYS A 1 208 ? -37.060 20.182 34.105 1.00 43.78 208 LYS A N 1
ATOM 1617 C CA . LYS A 1 208 ? -36.906 19.388 32.876 1.00 43.78 208 LYS A CA 1
ATOM 1618 C C . LYS A 1 208 ? -35.467 18.907 32.719 1.00 43.78 208 LYS A C 1
ATOM 1620 O O . LYS A 1 208 ? -34.523 19.681 32.851 1.00 43.78 208 LYS A O 1
ATOM 1625 N N . TRP A 1 209 ? -35.315 17.621 32.416 1.00 51.31 209 TRP A N 1
ATOM 1626 C CA . TRP A 1 209 ? -34.043 17.036 32.007 1.00 51.31 209 TRP A CA 1
ATOM 1627 C C . TRP A 1 209 ? -33.765 17.435 30.555 1.00 51.31 209 TRP A C 1
ATOM 1629 O O . TRP A 1 209 ? -34.549 17.100 29.668 1.00 51.31 209 TRP A O 1
ATOM 1639 N N . THR A 1 210 ? -32.667 18.140 30.292 1.00 46.84 210 THR A N 1
ATOM 1640 C CA . THR A 1 210 ? -32.192 18.410 28.928 1.00 46.84 210 THR A CA 1
ATOM 1641 C C . THR A 1 210 ? -30.951 17.568 28.647 1.00 46.84 210 THR A C 1
ATOM 1643 O O . THR A 1 210 ? -29.942 17.687 29.337 1.00 46.84 210 THR A O 1
ATOM 1646 N N . LYS A 1 211 ? -31.030 16.684 27.641 1.00 50.72 211 LYS A N 1
ATOM 1647 C CA . LYS A 1 211 ? -29.854 16.005 27.077 1.00 50.72 211 LYS A CA 1
ATOM 1648 C C . LYS A 1 211 ? -29.077 17.030 26.252 1.00 50.72 211 LYS A C 1
ATOM 1650 O O . LYS A 1 211 ? -29.654 17.638 25.351 1.00 50.72 211 LYS A O 1
ATOM 1655 N N . ARG A 1 212 ? -27.792 17.229 26.541 1.00 46.22 212 ARG A N 1
ATOM 1656 C CA . ARG A 1 212 ? -26.924 18.109 25.750 1.00 46.22 212 ARG A CA 1
ATOM 1657 C C . ARG A 1 212 ? -25.957 17.242 24.950 1.00 46.22 212 ARG A C 1
ATOM 1659 O O . ARG A 1 212 ? -24.883 16.933 25.436 1.00 46.22 212 ARG A O 1
ATOM 1666 N N . GLY A 1 213 ? -26.365 16.807 23.761 1.00 51.31 213 GLY A N 1
ATOM 1667 C CA . GLY A 1 213 ? -25.460 16.114 22.841 1.00 51.31 213 GLY A CA 1
ATOM 1668 C C . GLY A 1 213 ? -24.477 17.094 22.196 1.00 51.31 213 GLY A C 1
ATOM 1669 O O . GLY A 1 213 ? -24.854 18.232 21.901 1.00 51.31 213 GLY A O 1
ATOM 1670 N N . GLY A 1 214 ? -23.229 16.670 22.011 1.00 55.44 214 GLY A N 1
ATOM 1671 C CA . GLY A 1 214 ? -22.235 17.372 21.198 1.00 55.44 214 GLY A CA 1
ATOM 1672 C C . GLY A 1 214 ? -22.118 16.698 19.833 1.00 55.44 214 GLY A C 1
ATOM 1673 O O . GLY A 1 214 ? -22.128 15.476 19.754 1.00 55.44 214 GLY A O 1
ATOM 1674 N N . GLU A 1 215 ? -22.024 17.470 18.750 1.00 61.31 215 GLU A N 1
ATOM 1675 C CA . GLU A 1 215 ? -21.714 16.918 17.424 1.00 61.31 215 GLU A CA 1
ATOM 1676 C C . GLU A 1 215 ? -20.234 17.170 17.110 1.00 61.31 215 GLU A C 1
ATOM 1678 O O . GLU A 1 215 ? -19.822 18.321 16.936 1.00 61.31 215 GLU A O 1
ATOM 1683 N N . LYS A 1 216 ? -19.427 16.107 17.013 1.00 75.38 216 LYS A N 1
ATOM 1684 C CA . LYS A 1 216 ? -18.037 16.191 16.540 1.00 75.38 216 LYS A CA 1
ATOM 1685 C C . LYS A 1 216 ? -18.004 15.813 15.061 1.00 75.38 216 LYS A C 1
ATOM 1687 O O . LYS A 1 216 ? -18.425 14.733 14.659 1.00 75.38 216 LYS A O 1
ATOM 1692 N N . ASN A 1 217 ? -17.509 16.729 14.233 1.00 79.94 217 ASN A N 1
ATOM 1693 C CA . ASN A 1 217 ? -17.339 16.506 12.800 1.00 79.94 217 ASN A CA 1
ATOM 1694 C C . ASN A 1 217 ? -15.882 16.135 12.523 1.00 79.94 217 ASN A C 1
ATOM 1696 O O . ASN A 1 217 ? -15.018 17.010 12.489 1.00 79.94 217 ASN A O 1
ATOM 1700 N N . VAL A 1 218 ? -15.610 14.84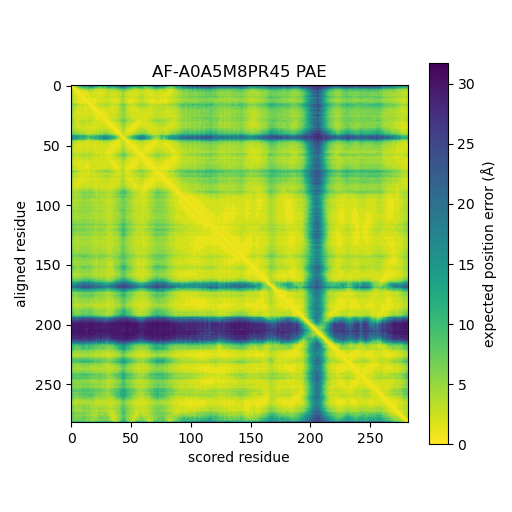7 12.327 1.00 83.19 218 VAL A N 1
ATOM 1701 C CA . VAL A 1 218 ? -14.262 14.350 12.023 1.00 83.19 218 VAL A CA 1
ATOM 1702 C C . VAL A 1 218 ? -14.100 14.280 10.512 1.00 83.19 218 VAL A C 1
ATOM 1704 O O . VAL A 1 218 ? -14.839 13.560 9.845 1.00 83.19 218 VAL A O 1
ATOM 1707 N N . ARG A 1 219 ? -13.151 15.044 9.964 1.00 87.62 219 ARG A N 1
ATOM 1708 C CA . ARG A 1 219 ? -12.834 15.073 8.529 1.00 87.62 219 ARG A CA 1
ATOM 1709 C C . ARG A 1 219 ? -11.396 14.629 8.312 1.00 87.62 219 ARG A C 1
ATOM 1711 O O . ARG A 1 219 ? -10.474 15.270 8.803 1.00 87.62 219 ARG A O 1
ATOM 1718 N N . LEU A 1 220 ? -11.218 13.564 7.540 1.00 87.94 220 LEU A N 1
ATOM 1719 C CA . LEU A 1 220 ? -9.923 12.952 7.259 1.00 87.94 220 LEU A CA 1
ATOM 1720 C C . LEU A 1 220 ? -9.654 12.990 5.756 1.00 87.94 220 LEU A C 1
ATOM 1722 O O . LEU A 1 220 ? -10.367 12.372 4.965 1.00 87.94 220 LEU A O 1
ATOM 1726 N N . ALA A 1 221 ? -8.604 13.703 5.344 1.00 89.38 221 ALA A N 1
ATOM 1727 C CA . ALA A 1 221 ? -8.236 13.786 3.931 1.00 89.38 221 ALA A CA 1
ATOM 1728 C C . ALA A 1 221 ? -7.739 12.431 3.401 1.00 89.38 221 ALA A C 1
ATOM 1730 O O . ALA A 1 221 ? -8.251 11.926 2.405 1.00 89.38 221 ALA A O 1
ATOM 1731 N N . ASN A 1 222 ? -6.755 11.832 4.072 1.00 92.25 222 ASN A N 1
ATOM 1732 C CA . ASN A 1 222 ? -6.333 10.445 3.894 1.00 92.25 222 ASN A CA 1
ATOM 1733 C C . ASN A 1 222 ? -5.816 9.963 5.243 1.00 92.25 222 ASN A C 1
ATOM 1735 O O . ASN A 1 222 ? -5.043 10.683 5.867 1.00 92.25 222 ASN A O 1
ATOM 1739 N N . HIS A 1 223 ? -6.230 8.779 5.678 1.00 96.56 223 HIS A N 1
ATOM 1740 C CA . HIS A 1 223 ? -5.817 8.254 6.976 1.00 96.56 223 HIS A CA 1
ATOM 1741 C C . HIS A 1 223 ? -5.780 6.734 6.964 1.00 96.56 223 HIS A C 1
ATOM 1743 O O . HIS A 1 223 ? -6.532 6.115 6.210 1.00 96.56 223 HIS A O 1
ATOM 1749 N N . THR A 1 224 ? -4.895 6.138 7.755 1.00 98.00 224 THR A N 1
ATOM 1750 C CA . THR A 1 224 ? -4.742 4.683 7.833 1.00 98.00 224 THR A CA 1
ATOM 1751 C C . THR A 1 224 ? -4.461 4.249 9.266 1.00 98.00 224 THR A C 1
ATOM 1753 O O . THR A 1 224 ? -3.835 4.988 10.028 1.00 98.00 224 THR A O 1
ATOM 1756 N N . ALA A 1 225 ? -4.968 3.080 9.643 1.00 98.50 225 ALA A N 1
ATOM 1757 C CA . ALA A 1 225 ? -4.947 2.590 11.016 1.00 98.50 225 ALA A CA 1
ATOM 1758 C C . ALA A 1 225 ? -4.998 1.057 11.070 1.00 98.50 225 ALA A C 1
ATOM 1760 O O . ALA A 1 225 ? -5.507 0.411 10.153 1.00 98.50 225 ALA A O 1
ATOM 1761 N N . VAL A 1 226 ? -4.516 0.463 12.162 1.00 98.81 226 VAL A N 1
ATOM 1762 C CA . VAL A 1 226 ? -4.663 -0.979 12.416 1.00 98.81 226 VAL A CA 1
ATOM 1763 C C . VAL A 1 226 ? -5.902 -1.207 13.265 1.00 98.81 226 VAL A C 1
ATOM 1765 O O . VAL A 1 226 ? -6.039 -0.611 14.328 1.00 98.81 226 VAL A O 1
ATOM 1768 N N . ILE A 1 227 ? -6.795 -2.092 12.827 1.00 98.81 227 ILE A N 1
ATOM 1769 C CA . ILE A 1 227 ? -7.998 -2.451 13.580 1.00 98.81 227 ILE A CA 1
ATOM 1770 C C . ILE A 1 227 ? -7.583 -3.313 14.768 1.00 98.81 227 ILE A C 1
ATOM 1772 O O . ILE A 1 227 ? -6.979 -4.373 14.610 1.00 98.81 227 ILE A O 1
ATOM 1776 N N . THR A 1 228 ? -7.906 -2.880 15.976 1.00 98.56 228 THR A N 1
ATOM 1777 C CA . THR A 1 228 ? -7.540 -3.558 17.222 1.00 98.56 228 THR A CA 1
ATOM 1778 C C . THR A 1 228 ? -8.739 -4.178 17.926 1.00 98.56 228 THR A C 1
ATOM 1780 O O . THR A 1 228 ? -8.549 -5.136 18.683 1.00 98.56 228 THR A O 1
ATOM 1783 N N . GLY A 1 229 ? -9.952 -3.732 17.608 1.00 97.19 229 GLY A N 1
ATOM 1784 C CA . GLY A 1 229 ? -11.196 -4.249 18.162 1.00 97.19 229 GLY A CA 1
ATOM 1785 C C . GLY A 1 229 ? -12.399 -3.943 17.272 1.00 97.19 229 GLY A C 1
ATOM 1786 O O . GLY A 1 229 ? -12.325 -3.152 16.331 1.00 97.19 229 GLY A O 1
ATOM 1787 N N . LEU A 1 230 ? -13.506 -4.622 17.561 1.00 95.69 230 LEU A N 1
ATOM 1788 C CA . LEU A 1 230 ? -14.785 -4.465 16.876 1.00 95.69 230 LEU A CA 1
ATOM 1789 C C . LEU A 1 230 ? -15.900 -4.486 17.912 1.00 95.69 230 LEU A C 1
ATOM 1791 O O . LEU A 1 230 ? -15.960 -5.402 18.733 1.00 95.69 230 LEU A O 1
ATOM 1795 N N . ASN A 1 231 ? -16.804 -3.516 17.836 1.00 93.19 231 ASN A N 1
ATOM 1796 C CA . ASN A 1 231 ? -18.025 -3.497 18.629 1.00 93.19 231 ASN A CA 1
ATOM 1797 C C . ASN A 1 231 ? -19.209 -3.117 17.733 1.00 93.19 231 ASN A C 1
ATOM 1799 O O . ASN A 1 231 ? -19.473 -1.940 17.497 1.00 93.19 231 ASN A O 1
ATOM 1803 N N . GLY A 1 232 ? -19.891 -4.127 17.186 1.00 90.94 232 GLY A N 1
ATOM 1804 C CA . GLY A 1 232 ? -20.912 -3.914 16.160 1.00 90.94 232 GLY A CA 1
ATOM 1805 C C . GLY A 1 232 ? -20.301 -3.280 14.909 1.00 90.94 232 GLY A C 1
ATOM 1806 O O . GLY A 1 232 ? -19.440 -3.885 14.272 1.00 90.94 232 GLY A O 1
ATOM 1807 N N . ASP A 1 233 ? -20.735 -2.061 14.590 1.00 90.88 233 ASP A N 1
ATOM 1808 C CA . ASP A 1 233 ? -20.250 -1.267 13.452 1.00 90.88 233 ASP A CA 1
ATOM 1809 C C . ASP A 1 233 ? -19.125 -0.284 13.818 1.00 90.88 233 ASP A C 1
ATOM 1811 O O . ASP A 1 233 ? -18.637 0.460 12.963 1.00 90.88 233 ASP A O 1
ATOM 1815 N N . VAL A 1 234 ? -18.690 -0.308 15.081 1.00 93.81 234 VAL A N 1
ATOM 1816 C CA . VAL A 1 234 ? -17.585 0.505 15.584 1.00 93.81 234 VAL A CA 1
ATOM 1817 C C . VAL A 1 234 ? -16.272 -0.247 15.405 1.00 93.81 234 VAL A C 1
ATOM 1819 O O . VAL A 1 234 ? -16.052 -1.312 15.990 1.00 93.81 234 VAL A O 1
ATOM 1822 N N . LEU A 1 235 ? -15.383 0.346 14.616 1.00 96.19 235 LEU A N 1
ATOM 1823 C CA . LEU A 1 235 ? -13.981 -0.027 14.498 1.00 96.19 235 LEU A CA 1
ATOM 1824 C C . LEU A 1 235 ? -13.212 0.603 15.655 1.00 96.19 235 LEU A C 1
ATOM 1826 O O . LEU A 1 235 ? -13.174 1.826 15.769 1.00 96.19 235 LEU A O 1
ATOM 1830 N N . GLU A 1 236 ? -12.566 -0.212 16.481 1.00 98.00 236 GLU A N 1
ATOM 1831 C CA . GLU A 1 236 ? -11.531 0.261 17.399 1.00 98.00 236 GLU A CA 1
ATOM 1832 C C . GLU A 1 236 ? -10.183 0.088 16.713 1.00 98.00 236 GLU A C 1
ATOM 1834 O O . GLU A 1 236 ? -9.910 -0.967 16.129 1.00 98.00 236 GLU A O 1
ATOM 1839 N N . VAL A 1 237 ? -9.357 1.129 16.739 1.00 98.50 237 VAL A N 1
ATOM 1840 C CA . VAL A 1 237 ? -8.100 1.156 16.000 1.00 98.50 237 VAL A CA 1
ATOM 1841 C C . VAL A 1 237 ? -6.947 1.648 16.857 1.00 98.50 237 VAL A C 1
ATOM 1843 O O . VAL A 1 237 ? -7.137 2.364 17.838 1.00 98.50 237 VAL A O 1
ATOM 1846 N N . VAL A 1 238 ? -5.737 1.303 16.436 1.00 98.75 238 VAL A N 1
ATOM 1847 C CA . VAL A 1 238 ? -4.527 2.040 16.790 1.00 98.75 238 VAL A CA 1
ATOM 1848 C C . VAL A 1 238 ? -4.002 2.723 15.538 1.00 98.75 238 VAL A C 1
ATOM 1850 O O . VAL A 1 238 ? -3.867 2.113 14.473 1.00 98.75 238 VAL A O 1
ATOM 1853 N N . GLU A 1 239 ? -3.718 4.006 15.676 1.00 98.38 239 GLU A N 1
ATOM 1854 C CA . GLU A 1 239 ? -3.359 4.900 14.588 1.00 98.38 239 GLU A CA 1
ATOM 1855 C C . GLU A 1 239 ? -2.295 5.891 15.041 1.00 98.38 239 GLU A C 1
ATOM 1857 O O . GLU A 1 239 ? -2.117 6.118 16.231 1.00 98.38 239 GLU A O 1
ATOM 1862 N N . GLN A 1 240 ? -1.601 6.499 14.086 1.00 98.19 240 GLN A N 1
ATOM 1863 C CA . GLN A 1 240 ? -0.700 7.614 14.343 1.00 98.19 240 GLN A CA 1
ATOM 1864 C C . GLN A 1 240 ? -1.190 8.834 13.584 1.00 98.19 240 GLN A C 1
ATOM 1866 O O . GLN A 1 240 ? -1.695 8.686 12.474 1.00 98.19 240 GLN A O 1
ATOM 1871 N N . ASN A 1 241 ? -1.010 10.027 14.151 1.00 95.44 241 ASN A N 1
ATOM 1872 C CA . ASN A 1 241 ? -1.466 11.275 13.531 1.00 95.44 241 ASN A CA 1
ATOM 1873 C C . ASN A 1 241 ? -2.987 11.305 13.296 1.00 95.44 241 ASN A C 1
ATOM 1875 O O . ASN A 1 241 ? -3.466 11.838 12.296 1.00 95.44 241 ASN A O 1
ATOM 1879 N N . GLY A 1 242 ? -3.732 10.651 14.190 1.00 90.56 242 GLY A N 1
ATOM 1880 C CA . GLY A 1 242 ? -5.188 10.694 14.235 1.00 90.56 242 GLY A CA 1
ATOM 1881 C C . GLY A 1 242 ? -5.652 11.863 15.096 1.00 90.56 242 GLY A C 1
ATOM 1882 O O . GLY A 1 242 ? -5.348 13.021 14.817 1.00 90.56 242 GLY A O 1
ATOM 1883 N N . GLU A 1 243 ? -6.357 11.561 16.185 1.00 87.56 243 GLU A N 1
ATOM 1884 C CA . GLU A 1 243 ? -6.735 12.583 17.170 1.00 87.56 243 GLU A CA 1
ATOM 1885 C C . GLU A 1 243 ? -5.527 13.186 17.904 1.00 87.56 243 GLU A C 1
ATOM 1887 O O . GLU A 1 243 ? -5.535 14.376 18.225 1.00 87.56 243 GLU A O 1
ATOM 1892 N N . VAL A 1 244 ? -4.475 12.392 18.135 1.00 91.62 244 VAL A N 1
ATOM 1893 C CA . VAL A 1 244 ? -3.223 12.868 18.733 1.00 91.62 244 VAL A CA 1
ATOM 1894 C C . VAL A 1 244 ? -2.192 13.124 17.625 1.00 91.62 244 VAL A C 1
ATOM 1896 O O . VAL A 1 244 ? -1.759 12.175 16.962 1.00 91.62 244 VAL A O 1
ATOM 1899 N N . PRO A 1 245 ? -1.765 14.384 17.406 1.00 93.38 245 PRO A N 1
ATOM 1900 C CA . PRO A 1 245 ? -0.791 14.709 16.368 1.00 93.38 245 PRO A CA 1
ATOM 1901 C C . PRO A 1 245 ? 0.538 13.983 16.584 1.00 93.38 245 PRO A C 1
ATOM 1903 O O . PRO A 1 245 ? 1.091 14.015 17.683 1.00 93.38 245 PRO A O 1
ATOM 1906 N N . HIS A 1 246 ? 1.061 13.360 15.525 1.00 94.62 246 HIS A N 1
ATOM 1907 C CA . HIS A 1 246 ? 2.367 12.680 15.485 1.00 94.62 246 HIS A CA 1
ATOM 1908 C C . HIS A 1 246 ? 2.620 11.566 16.516 1.00 94.62 246 HIS A C 1
ATOM 1910 O O . HIS A 1 246 ? 3.741 11.063 16.597 1.00 94.62 246 HIS A O 1
ATOM 1916 N N . ALA A 1 247 ? 1.621 11.152 17.292 1.00 97.69 247 ALA A N 1
ATOM 1917 C CA . ALA A 1 247 ? 1.759 10.077 18.266 1.00 97.69 247 ALA A CA 1
ATOM 1918 C C . ALA A 1 247 ? 0.827 8.922 17.922 1.00 97.69 247 ALA A C 1
ATOM 1920 O O . ALA A 1 247 ? -0.251 9.122 17.360 1.00 97.69 247 ALA A O 1
ATOM 1921 N N . VAL A 1 248 ? 1.256 7.716 18.274 1.00 98.50 248 VAL A N 1
ATOM 1922 C CA . VAL A 1 248 ? 0.434 6.516 18.202 1.00 98.50 248 VAL A CA 1
ATOM 1923 C C . VAL A 1 248 ? -0.578 6.548 19.347 1.00 98.50 248 VAL A C 1
ATOM 1925 O O . VAL A 1 248 ? -0.198 6.593 20.522 1.00 98.50 248 VAL A O 1
ATOM 1928 N N . SER A 1 249 ? -1.862 6.500 19.015 1.00 98.31 249 SER A N 1
ATOM 1929 C CA . SER A 1 249 ? -2.972 6.528 19.964 1.00 98.31 249 SER A CA 1
ATOM 1930 C C . SER A 1 249 ? -4.077 5.558 19.561 1.00 98.31 249 SER A C 1
ATOM 1932 O O . SER A 1 249 ? -4.161 5.099 18.420 1.00 98.31 249 SER A O 1
ATOM 1934 N N . GLU A 1 250 ? -4.941 5.243 20.519 1.00 97.75 250 GLU A N 1
ATOM 1935 C CA . GLU A 1 250 ? -6.189 4.537 20.249 1.00 97.75 250 GLU A CA 1
ATOM 1936 C C . GLU A 1 250 ? -7.200 5.492 19.603 1.00 97.75 250 GLU A C 1
ATOM 1938 O O . GLU A 1 250 ? -7.229 6.685 19.910 1.00 97.75 250 GLU A O 1
ATOM 1943 N N . GLY A 1 251 ? -8.036 4.959 18.716 1.00 94.31 251 GLY A N 1
ATOM 1944 C CA . GLY A 1 251 ? -9.088 5.696 18.024 1.00 94.31 251 GLY A CA 1
ATOM 1945 C C . GLY A 1 251 ? -10.315 4.822 17.787 1.00 94.31 251 GLY A C 1
ATOM 1946 O O . GLY A 1 251 ? -10.266 3.596 17.936 1.00 94.31 251 GLY A O 1
ATOM 1947 N N . LYS A 1 252 ? -11.437 5.451 17.423 1.00 94.56 252 LYS A N 1
ATOM 1948 C CA . LYS A 1 252 ? -12.678 4.749 17.079 1.00 94.56 252 LYS A CA 1
ATOM 1949 C C . LYS A 1 252 ? -13.362 5.389 15.880 1.00 94.56 252 LYS A C 1
ATOM 1951 O O . LYS A 1 252 ? -13.416 6.612 15.780 1.00 94.56 252 LYS A O 1
ATOM 1956 N N . TYR A 1 253 ? -13.930 4.552 15.017 1.00 92.94 253 TYR A N 1
ATOM 1957 C CA . TYR A 1 253 ? -14.729 4.979 13.871 1.00 92.94 253 TYR A CA 1
ATOM 1958 C C . TYR A 1 253 ? -15.999 4.140 13.779 1.00 92.94 253 TYR A C 1
ATOM 1960 O O . TYR A 1 253 ? -15.924 2.927 13.595 1.00 92.94 253 TYR A O 1
ATOM 1968 N N . ASP A 1 254 ? -17.159 4.781 13.882 1.00 91.44 254 ASP A N 1
ATOM 1969 C CA . ASP A 1 254 ? -18.451 4.131 13.672 1.00 91.44 254 ASP A CA 1
ATOM 1970 C C . ASP A 1 254 ? -18.879 4.268 12.204 1.00 91.44 254 ASP A C 1
ATOM 1972 O O . ASP A 1 254 ? -19.058 5.374 11.683 1.00 91.44 254 ASP A O 1
ATOM 1976 N N . LEU A 1 255 ? -19.057 3.140 11.509 1.00 89.12 255 LEU A N 1
ATOM 1977 C CA . LEU A 1 255 ? -19.524 3.150 10.120 1.00 89.12 255 LEU A CA 1
ATOM 1978 C C . LEU A 1 255 ? -20.941 3.714 9.959 1.00 89.12 255 LEU A C 1
ATOM 1980 O O . LEU A 1 255 ? -21.271 4.217 8.878 1.00 89.12 255 LEU A O 1
ATOM 1984 N N . ALA A 1 256 ? -21.780 3.635 10.994 1.00 86.50 256 ALA A N 1
ATOM 1985 C CA . ALA A 1 256 ? -23.111 4.230 10.991 1.00 86.50 256 ALA A CA 1
ATOM 1986 C C . ALA A 1 256 ? -23.052 5.767 10.970 1.00 86.50 256 ALA A C 1
ATOM 1988 O O . ALA A 1 256 ? -23.962 6.415 10.450 1.00 86.50 256 ALA A O 1
ATOM 1989 N N . GLU A 1 257 ? -21.960 6.351 11.467 1.00 87.75 257 GLU A N 1
ATOM 1990 C CA . GLU A 1 257 ? -21.744 7.797 11.527 1.00 87.75 257 GLU A CA 1
ATOM 1991 C C . GLU A 1 257 ? -21.046 8.359 10.276 1.00 87.75 257 GLU A C 1
ATOM 1993 O O . GLU A 1 257 ? -20.939 9.582 10.121 1.00 87.75 257 GLU A O 1
ATOM 1998 N N . MET A 1 258 ? -20.607 7.498 9.349 1.00 90.12 258 MET A N 1
ATOM 1999 C CA . MET A 1 258 ? -19.952 7.908 8.105 1.00 90.12 258 MET A CA 1
ATOM 2000 C C . MET A 1 258 ? -20.937 8.614 7.156 1.00 90.12 258 MET A C 1
ATOM 2002 O O . MET A 1 258 ? -21.964 8.061 6.758 1.00 90.12 258 MET A O 1
ATOM 2006 N N . GLN A 1 259 ? -20.608 9.838 6.751 1.00 90.19 259 GLN A N 1
ATOM 2007 C CA . GLN A 1 259 ? -21.449 10.680 5.890 1.00 90.19 259 GLN A CA 1
ATOM 2008 C C . GLN A 1 259 ? -20.974 10.671 4.434 1.00 90.19 259 GLN A C 1
ATOM 2010 O O . GLN A 1 259 ? -21.780 10.545 3.514 1.00 90.19 259 GLN A O 1
ATOM 2015 N N . GLU A 1 260 ? -19.661 10.782 4.232 1.00 92.00 260 GLU A N 1
ATOM 2016 C CA . GLU A 1 260 ? -19.019 10.858 2.917 1.00 92.00 260 GLU A CA 1
ATOM 2017 C C . GLU A 1 260 ? -17.618 10.228 2.935 1.00 92.00 260 GLU A C 1
ATOM 2019 O O . GLU A 1 260 ? -17.020 10.029 3.998 1.00 92.00 260 GLU A O 1
ATOM 2024 N N . GLY A 1 261 ? -17.103 9.921 1.743 1.00 94.25 261 GLY A N 1
ATOM 2025 C CA . GLY A 1 261 ? -15.742 9.445 1.510 1.00 94.25 261 GLY A CA 1
ATOM 2026 C C . GLY A 1 261 ? -15.650 7.956 1.204 1.00 94.25 261 GLY A C 1
ATOM 2027 O O . GLY A 1 261 ? -16.649 7.263 1.030 1.00 94.25 261 GLY A O 1
ATOM 2028 N N . THR A 1 262 ? -14.425 7.448 1.131 1.00 94.25 262 THR A N 1
ATOM 2029 C CA . THR A 1 262 ? -14.152 6.031 0.874 1.00 94.25 262 THR A CA 1
ATOM 2030 C C . THR A 1 262 ? -13.482 5.402 2.083 1.00 94.25 262 THR A C 1
ATOM 2032 O O . THR A 1 262 ? -12.573 5.993 2.674 1.00 94.25 262 THR A O 1
ATOM 2035 N N . LEU A 1 263 ? -13.903 4.185 2.408 1.00 95.44 263 LEU A N 1
ATOM 2036 C CA . LEU A 1 263 ? -13.306 3.339 3.426 1.00 95.44 263 LEU A CA 1
ATOM 2037 C C . LEU A 1 263 ? -12.973 1.984 2.811 1.00 95.44 263 LEU A C 1
ATOM 2039 O O . LEU A 1 263 ? -13.824 1.340 2.201 1.00 95.44 263 LEU A O 1
ATOM 2043 N N . GLN A 1 264 ? -11.733 1.550 2.977 1.00 97.25 264 GLN A N 1
ATOM 2044 C CA . GLN A 1 264 ? -11.262 0.243 2.549 1.00 97.25 264 GLN A CA 1
ATOM 2045 C C . GLN A 1 264 ? -10.633 -0.474 3.736 1.00 97.25 264 GLN A C 1
ATOM 2047 O O . GLN A 1 264 ? -9.922 0.141 4.528 1.00 97.25 264 GLN A O 1
ATOM 2052 N N . ILE A 1 265 ? -10.887 -1.772 3.855 1.00 98.31 265 ILE A N 1
ATOM 2053 C CA . ILE A 1 265 ? -10.252 -2.625 4.858 1.00 98.31 265 ILE A CA 1
ATOM 2054 C C . ILE A 1 265 ? -9.458 -3.700 4.136 1.00 98.31 265 ILE A C 1
ATOM 2056 O O . ILE A 1 265 ? -9.956 -4.357 3.216 1.00 98.31 265 ILE A O 1
ATOM 2060 N N . PHE A 1 266 ? -8.212 -3.864 4.561 1.00 98.38 266 PHE A N 1
ATOM 2061 C CA . PHE A 1 266 ? -7.260 -4.788 3.980 1.00 98.38 266 PHE A CA 1
ATOM 2062 C C . PHE A 1 266 ? -6.888 -5.871 4.976 1.00 98.38 266 PHE A C 1
ATOM 2064 O O . PHE A 1 266 ? -6.464 -5.591 6.095 1.00 98.38 266 PHE A O 1
ATOM 2071 N N . ARG A 1 267 ? -6.967 -7.117 4.525 1.00 98.56 267 ARG A N 1
ATOM 2072 C CA . ARG A 1 267 ? -6.350 -8.235 5.215 1.00 98.56 267 ARG A CA 1
ATOM 2073 C C . ARG A 1 267 ? -4.867 -8.278 4.895 1.00 98.56 267 ARG A C 1
ATOM 2075 O O . ARG A 1 267 ? -4.505 -8.371 3.721 1.00 98.56 267 ARG A O 1
ATOM 2082 N N . VAL A 1 268 ? -4.029 -8.269 5.928 1.00 98.31 268 VAL A N 1
ATOM 2083 C CA . VAL A 1 268 ? -2.587 -8.499 5.776 1.00 98.31 268 VAL A CA 1
ATOM 2084 C C . VAL A 1 268 ? -2.354 -9.918 5.259 1.00 98.31 268 VAL A C 1
ATOM 2086 O O . VAL A 1 268 ? -2.943 -10.879 5.752 1.00 98.31 268 VAL A O 1
ATOM 2089 N N . ILE A 1 269 ? -1.507 -10.039 4.245 1.00 97.75 269 ILE A N 1
ATOM 2090 C CA . ILE A 1 269 ? -1.275 -11.255 3.457 1.00 97.75 269 ILE A CA 1
ATOM 2091 C C . ILE A 1 269 ? 0.206 -11.367 3.096 1.00 97.75 269 ILE A C 1
ATOM 2093 O O . ILE A 1 269 ? 0.936 -10.381 3.179 1.00 97.75 269 ILE A O 1
ATOM 2097 N N . GLY A 1 270 ? 0.642 -12.564 2.709 1.00 97.00 270 GLY A N 1
ATOM 2098 C CA . GLY A 1 270 ? 2.047 -12.866 2.443 1.00 97.00 270 GLY A CA 1
ATOM 2099 C C . GLY A 1 270 ? 2.602 -12.203 1.183 1.00 97.00 270 GLY A C 1
ATOM 2100 O O . GLY A 1 270 ? 1.871 -11.886 0.239 1.00 97.00 270 GLY A O 1
ATOM 2101 N N . GLU A 1 271 ? 3.917 -12.007 1.168 1.00 95.06 271 GLU A N 1
ATOM 2102 C CA . GLU A 1 271 ? 4.646 -11.450 0.028 1.00 95.06 271 GLU A CA 1
ATOM 2103 C C . GLU A 1 271 ? 4.510 -12.287 -1.254 1.00 95.06 271 GLU A C 1
ATOM 2105 O O . GLU A 1 271 ? 4.572 -11.735 -2.343 1.00 95.06 271 GLU A O 1
ATOM 2110 N N . SER A 1 272 ? 4.240 -13.590 -1.180 1.00 93.69 272 SER A N 1
ATOM 2111 C CA . SER A 1 272 ? 4.007 -14.433 -2.362 1.00 93.69 272 SER A CA 1
ATOM 2112 C C . SER A 1 272 ? 2.792 -13.999 -3.187 1.00 93.69 272 SER A C 1
ATOM 2114 O O . SER A 1 272 ? 2.775 -14.199 -4.403 1.00 93.69 272 SER A O 1
ATOM 2116 N N . TRP A 1 273 ? 1.794 -13.363 -2.562 1.00 94.50 273 TRP A N 1
ATOM 2117 C CA . TRP A 1 273 ? 0.626 -12.831 -3.266 1.00 94.50 273 TRP A CA 1
ATOM 2118 C C . TRP A 1 273 ? 0.941 -11.539 -4.025 1.00 94.50 273 TRP A C 1
ATOM 2120 O O . TRP A 1 273 ? 0.491 -11.350 -5.155 1.00 94.50 273 TRP A O 1
ATOM 2130 N N . CYS A 1 274 ? 1.744 -10.655 -3.428 1.00 91.06 274 CYS A N 1
ATOM 2131 C CA . CYS A 1 274 ? 2.252 -9.447 -4.077 1.00 91.06 274 CYS A CA 1
ATOM 2132 C C . CYS A 1 274 ? 3.752 -9.288 -3.775 1.00 91.06 274 CYS A C 1
ATOM 2134 O O . CYS A 1 274 ? 4.116 -8.598 -2.817 1.00 91.06 274 CYS A O 1
ATOM 2136 N N . PRO A 1 275 ? 4.629 -9.913 -4.587 1.00 87.88 275 PRO A N 1
ATOM 2137 C CA . PRO A 1 275 ? 6.064 -9.960 -4.310 1.00 87.88 275 PRO A CA 1
ATOM 2138 C C . PRO A 1 275 ? 6.714 -8.576 -4.238 1.00 87.88 275 PRO A C 1
ATOM 2140 O O . PRO A 1 275 ? 6.183 -7.611 -4.802 1.00 87.88 275 PRO A O 1
ATOM 2143 N N . PRO A 1 276 ? 7.898 -8.437 -3.619 1.00 86.56 276 PRO A N 1
ATOM 2144 C CA . PRO A 1 276 ? 8.680 -7.211 -3.713 1.00 86.56 276 PRO A CA 1
ATOM 2145 C C . PRO A 1 276 ? 8.901 -6.790 -5.171 1.00 86.56 276 PRO A C 1
ATOM 2147 O O . PRO A 1 276 ? 9.029 -7.623 -6.071 1.00 86.56 276 PRO A O 1
ATOM 2150 N N . LEU A 1 277 ? 8.933 -5.481 -5.423 1.00 88.75 277 LEU A N 1
ATOM 2151 C CA . LEU A 1 277 ? 9.057 -4.954 -6.779 1.00 88.75 277 LEU A CA 1
ATOM 2152 C C . LEU A 1 277 ? 10.495 -5.119 -7.300 1.00 88.75 277 LEU A C 1
ATOM 2154 O O . LEU A 1 277 ? 11.355 -4.267 -7.077 1.00 88.75 277 LEU A O 1
ATOM 2158 N N . GLN A 1 278 ? 10.754 -6.225 -7.996 1.00 87.81 278 GLN A N 1
ATOM 2159 C CA . GLN A 1 278 ? 12.072 -6.554 -8.538 1.00 87.81 278 GLN A CA 1
ATOM 2160 C C . GLN A 1 278 ? 12.181 -6.233 -10.029 1.00 87.81 278 GLN A C 1
ATOM 2162 O O . GLN A 1 278 ? 11.324 -6.612 -10.827 1.00 87.81 278 GLN A O 1
ATOM 2167 N N . ALA A 1 279 ? 13.280 -5.579 -10.413 1.00 88.06 279 ALA A N 1
ATOM 2168 C CA . ALA A 1 279 ? 13.603 -5.274 -11.802 1.00 88.06 279 ALA A CA 1
ATOM 2169 C C . ALA A 1 279 ? 14.333 -6.434 -12.500 1.00 88.06 279 ALA A C 1
ATOM 2171 O O . ALA A 1 279 ? 15.491 -6.310 -12.905 1.00 88.06 279 ALA A O 1
ATOM 2172 N N . SER A 1 280 ? 13.633 -7.563 -12.629 1.00 88.31 280 SER A N 1
ATOM 2173 C CA . SER A 1 280 ? 14.042 -8.753 -13.386 1.00 88.31 280 SER A CA 1
ATOM 2174 C C . SER A 1 280 ? 13.096 -9.000 -14.564 1.00 88.31 280 SER A C 1
ATOM 2176 O O . SER A 1 280 ? 11.929 -8.600 -14.523 1.00 88.31 280 SER A O 1
ATOM 2178 N N . TRP A 1 281 ? 13.581 -9.647 -15.627 1.00 89.19 281 TRP A N 1
ATOM 2179 C CA . TRP A 1 281 ? 12.770 -9.912 -16.825 1.00 89.19 281 TRP A CA 1
ATOM 2180 C C . TRP A 1 281 ? 11.893 -11.165 -16.740 1.00 89.19 281 TRP A C 1
ATOM 2182 O O . TRP A 1 281 ? 10.891 -11.261 -17.465 1.00 89.19 281 TRP A O 1
ATOM 2192 N N . ASP A 1 282 ? 12.290 -12.091 -15.871 1.00 79.88 282 ASP A N 1
ATOM 2193 C CA . ASP A 1 282 ? 11.671 -13.404 -15.697 1.00 79.88 282 ASP A CA 1
ATOM 2194 C C . ASP A 1 282 ? 10.290 -13.316 -15.040 1.00 79.88 282 ASP A C 1
A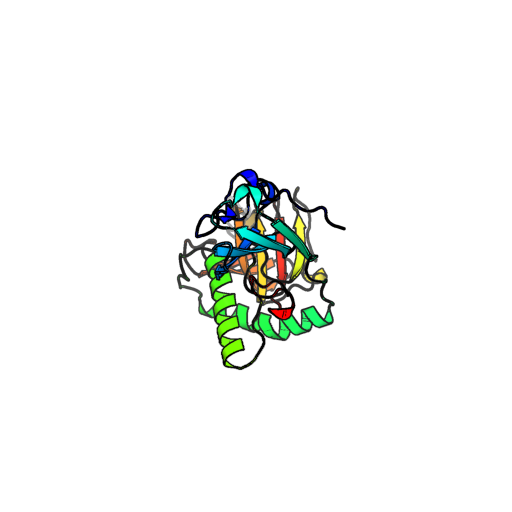TOM 2196 O O . ASP A 1 282 ? 10.072 -12.408 -14.198 1.00 79.88 282 ASP A O 1
#

Sequence (282 aa):
MQKNFDLDLGSLWYTKMPPAFPVPSMRAKGPSTSSYSYCWERDFGGTRKTLLTVIRWTHDLSMTKVHIKWKEPDPRGTVVAEQKHFPPPTALSREQLDAAHRQYGPNIATWSNASVGTTVGDGECWTFIDSALKDLASTYHSHGKEGPMLSQGRSHGACILSLEASAPGSRSGMLQLADVRRGDILQMKSAHFKIVEEVAATRQEWGKWTKRGGEKNVRLANHTAVITGLNGDVLEVVEQNGEVPHAVSEGKYDLAEMQEGTLQIFRVIGESWCPPLQASWD

Radius of gyration: 23.86 Å; Cα contacts (8 Å, |Δi|>4): 620; chains: 1; bounding box: 71×44×70 Å

InterPro domains:
  IPR057402 BBC1/AIM3, cysteine proteinase-fold domain [PF25459] (82-274)

Foldseek 3Di:
DDDDWDCPVVVVQVVDVVRPPPDPRVVVVDDWDKDKDKDWDADPVAIKIKMWMKIAHQPQRKIKIKIWIAGPVCRSVGIDIDMDTGGGFDADDPVQLVVLCVVQQVQLLVVLVVQAPHFADPQAQLSSLQVSQVVQCVVQVVVVHFGWDGRTPQAQAHWLDKDFAPFQDDPFCRCVVSVPDHRKKKKWAQWKFFDWAQPPPFDDDPNDTDGDIDTDIATDHIHMFGFHDDDGQKTWTWTTCGPDGSGTHIDIDGPNRIGGTMMIIHRTHGCVSPPDRDRDPD

Secondary structure (DSSP, 8-state):
-PPPPP--GGG-GGGSSS---S-HHHHTT--EEEEEEEEEEEETTEEEEEEEEEEEETTT--EEEEEEEEETT-HHHH-EEEEEEEPPPPPPPHHHHHHHHHHHHHHHHHHHHHTTTS--TTS-HHHHHHHHHHHHHHHHHHTT-PPBPPPBTTB-SEEEEEEEESS----TTHHHHTT--TT-EEEEEEEEEEEEE-----EEETTEEE---EEEEEEEEEEEEEEEEEETTEEEEEEESSSSTTSEEEEEEEGGGEEEEEEEEEE--BTTTS--------

Nearest PDB structures (foldseek):
  4bv9-assembly1_A  TM=3.796E-01  e=4.118E-01  Mus musculus
  7ywx-assembly1_P  TM=2.265E-01  e=4.351E-01  Homo sapiens
  3ned-assembly1_A  TM=1.640E-01  e=2.030E+00  Discosoma sp.
  5y8q-assembly1_B  TM=1.743E-01  e=3.718E+00  Zoanthus sp.

pLDDT: mean 90.69, std 12.57, range [43.78, 98.81]

Mean predicted aligned error: 6.71 Å

Organism: NCBI:txid136370